Protein AF-A0AAI9TB45-F1 (afdb_monomer)

Foldseek 3Di:
DDDDPPPDPDDPPPPDFAFEEEEQCQLVPVVQVCQLPCVVPTRAAYEYEHQDPVRQVNNVVVLVVCVVVVSGDPCSVVRYYYDHADLLCPDPDPVHHHPVVCLCPVQVLLPLVDDDDPPRDQSHQEYEYAAAQAEPVCLVVVVDDPCCNPPPDPRRHYADDDPDDDPLDDSSCSSLLSSLVVCVSRVHQKYKYKAQDDVRLVSSVVSNVVVCVVPPWDKDKDKPPPDLVNQVVVPHHSHGGIIMIMMGTDD

InterPro domains:
  IPR002052 DNA methylase, N-6 adenine-specific, conserved site [PS00092] (127-133)
  IPR029063 S-adenosyl-L-methionine-dependent methyltransferase superfamily [G3DSA:3.40.50.150] (3-234)
  IPR029063 S-adenosyl-L-methionine-dependent methyltransferase superfamily [SSF53335] (16-157)
  IPR050320 Protein N5-glutamine methyltransferase [PTHR18895] (11-210)

Sequence (251 aa):
MALDRNDKPESPNQMRPLRVIDLCTGTGCIPLLLHALLAPHFQLEITGVDISPTALILAQKNLKHNLELSQLAPTAGTDIHFYRADVLGHGSDDSVPSIESILQTQLPNSAGLGISSPDQESGCDLLISNPPYVSQMEFRNGTTARSVRRFEPKLALVPPHSGFRMEDCMPEDIFYHRILTLAFKLKAKLTVLECGDSHQADRVVALHKRLASAESGQFRAEVWPSQEQDLAENGFHATDGSRSVVIQALR

Secondary structure (DSSP, 8-state):
-------PPPPP-----EEEEEET-TTSHHHHHHHHHHTTTS-EEEEEEES-HHHHHHHHHHHHHHHHTT-S-TTHHHHEEEEE-BSSS--S-TTS-BHHHHHHHH-TT--TTSS--TT---S-SEEEE------HHHHHHT-S-HHHHHHS-HHHHS----S-PPTT--GGGHHHHHHHHHHHHTT-SEEEEEESSHHHHHHHHHHHHHHHTTSSSEEEEEEES-SHHHHHHTT-BTTB--EEEEEEEE-

pLDDT: mean 81.83, std 18.23, range [35.03, 98.69]

Solvent-accessible surface area (backbone atoms only — not comparable to full-atom values): 14424 Å² total; per-residue (Å²): 137,86,80,84,77,82,78,72,77,79,69,77,82,75,77,73,56,51,31,34,39,31,43,51,29,45,56,30,59,65,62,54,50,50,44,50,73,40,53,90,81,41,56,55,37,34,39,34,29,26,70,48,68,68,32,49,55,43,18,54,48,48,52,54,51,34,48,75,69,63,65,35,62,86,58,48,80,78,26,51,45,79,47,72,20,34,77,83,61,72,73,93,48,88,89,52,47,34,40,66,58,50,46,54,71,75,38,64,86,36,54,70,87,58,82,92,60,95,82,69,64,64,49,22,49,33,36,37,32,61,55,29,54,42,39,76,61,42,69,68,76,53,77,48,55,75,63,56,74,73,74,51,61,60,80,64,37,34,48,76,88,60,92,72,76,56,88,98,55,59,72,31,46,51,54,56,58,44,51,53,54,48,36,60,58,34,44,33,39,29,37,41,34,56,27,77,28,64,72,53,30,51,50,51,49,52,50,48,56,59,60,47,71,80,46,98,68,50,73,50,73,45,59,36,74,79,48,58,65,59,27,52,78,71,74,38,54,80,91,57,50,67,26,31,34,43,36,35,55,56,131

Structure (mmCIF, N/CA/C/O backbone):
data_AF-A0AAI9TB45-F1
#
_entry.id   AF-A0AAI9TB45-F1
#
loop_
_atom_site.group_PDB
_atom_site.id
_atom_site.type_symbol
_atom_site.label_atom_id
_atom_site.label_alt_id
_atom_site.label_comp_id
_atom_site.label_asym_id
_atom_site.label_entity_id
_atom_site.label_seq_id
_atom_site.pdbx_PDB_ins_code
_atom_site.Cartn_x
_atom_site.Cartn_y
_atom_site.Cartn_z
_atom_site.occupancy
_atom_site.B_iso_or_equiv
_atom_site.auth_seq_id
_atom_site.auth_comp_id
_atom_site.auth_asym_id
_atom_site.auth_atom_id
_atom_site.pdbx_PDB_model_num
ATOM 1 N N . MET A 1 1 ? -24.698 -35.452 46.864 1.00 39.03 1 MET A N 1
ATOM 2 C CA . MET A 1 1 ? -23.431 -35.086 46.201 1.00 39.03 1 MET A CA 1
ATOM 3 C C . MET A 1 1 ? -23.781 -34.498 44.847 1.00 39.03 1 MET A C 1
ATOM 5 O O . MET A 1 1 ? -24.099 -35.245 43.933 1.00 39.03 1 MET A O 1
ATOM 9 N N . ALA A 1 2 ? -23.850 -33.170 44.778 1.00 35.03 2 ALA A N 1
ATOM 10 C CA . ALA A 1 2 ? -24.000 -32.435 43.530 1.00 35.03 2 ALA A CA 1
ATOM 11 C C . ALA A 1 2 ? -22.617 -32.341 42.874 1.00 35.03 2 ALA A C 1
ATOM 13 O O . ALA A 1 2 ? -21.652 -31.974 43.542 1.00 35.03 2 ALA A O 1
ATOM 14 N N . LEU A 1 3 ? -22.516 -32.735 41.607 1.00 40.94 3 LEU A N 1
ATOM 15 C CA . LEU A 1 3 ? -21.342 -32.486 40.777 1.00 40.94 3 LEU A CA 1
ATOM 16 C C . LEU A 1 3 ? -21.647 -31.228 39.967 1.00 40.94 3 LEU A C 1
ATOM 18 O O . LEU A 1 3 ? -22.378 -31.297 38.980 1.00 40.94 3 LEU A O 1
ATOM 22 N N . ASP A 1 4 ? -21.124 -30.092 40.426 1.00 40.69 4 ASP A N 1
ATOM 23 C CA . ASP A 1 4 ? -21.092 -28.853 39.652 1.00 40.69 4 ASP A CA 1
ATOM 24 C C . ASP A 1 4 ? -20.282 -29.097 38.375 1.00 40.69 4 ASP A C 1
ATOM 26 O O . ASP A 1 4 ? -19.064 -29.300 38.408 1.00 40.69 4 ASP A O 1
ATOM 30 N N . ARG A 1 5 ? -20.972 -29.096 37.232 1.00 43.44 5 ARG A N 1
ATOM 31 C CA . ARG A 1 5 ? -20.335 -28.919 35.930 1.00 43.44 5 ARG A CA 1
ATOM 32 C C . ARG A 1 5 ? -20.022 -27.440 35.799 1.00 43.44 5 ARG A C 1
ATOM 34 O O . ARG A 1 5 ? -20.914 -26.615 35.646 1.00 43.44 5 ARG A O 1
ATOM 41 N N . ASN A 1 6 ? -18.741 -27.124 35.913 1.00 40.81 6 ASN A N 1
ATOM 42 C CA . ASN A 1 6 ? -18.212 -25.790 35.698 1.00 40.81 6 ASN A CA 1
ATOM 43 C C . ASN A 1 6 ? -18.182 -25.507 34.185 1.00 40.81 6 ASN A C 1
ATOM 45 O O . ASN A 1 6 ? -17.120 -25.550 33.564 1.00 40.81 6 ASN A O 1
ATOM 49 N N . ASP A 1 7 ? -19.353 -25.277 33.589 1.00 46.50 7 ASP A N 1
ATOM 50 C CA . ASP A 1 7 ? -19.468 -24.704 32.248 1.00 46.50 7 ASP A CA 1
ATOM 51 C C . ASP A 1 7 ? -19.063 -23.230 32.353 1.00 46.50 7 ASP A C 1
ATOM 53 O O . ASP A 1 7 ? -19.867 -22.346 32.659 1.00 46.50 7 ASP A O 1
ATOM 57 N N . LYS A 1 8 ? -17.767 -22.959 32.159 1.00 43.88 8 LYS A N 1
ATOM 58 C CA . LYS A 1 8 ? -17.304 -21.595 31.900 1.00 43.88 8 LYS A CA 1
ATOM 59 C C . LYS A 1 8 ? -18.028 -21.100 30.643 1.00 43.88 8 LYS A C 1
ATOM 61 O O . LYS A 1 8 ? -17.955 -21.787 29.625 1.00 43.88 8 LYS A O 1
ATOM 66 N N . PRO A 1 9 ? -18.679 -19.927 30.669 1.00 41.84 9 PRO A N 1
ATOM 67 C CA . PRO A 1 9 ? -19.192 -19.332 29.447 1.00 41.84 9 PRO A CA 1
ATOM 68 C C . PRO A 1 9 ? -18.005 -19.074 28.516 1.00 41.84 9 PRO A C 1
ATOM 70 O O . PRO A 1 9 ? -17.041 -18.415 28.916 1.00 41.84 9 PRO A O 1
ATOM 73 N N . GLU A 1 10 ? -18.051 -19.624 27.300 1.00 43.72 10 GLU A N 1
ATOM 74 C CA . GLU A 1 10 ? -17.143 -19.220 26.230 1.00 43.72 10 GLU A CA 1
ATOM 75 C C . GLU A 1 10 ? -17.230 -17.696 26.117 1.00 43.72 10 GLU A C 1
ATOM 77 O O . GLU A 1 10 ? -18.303 -17.126 25.906 1.00 43.72 10 GLU A O 1
ATOM 82 N N . SER A 1 11 ? -16.103 -17.023 26.355 1.00 45.81 11 SER A N 1
ATOM 83 C CA . SER A 1 11 ? -15.987 -15.585 26.149 1.00 45.81 11 SER A CA 1
ATOM 84 C C . SER A 1 11 ? -16.468 -15.259 24.735 1.00 45.81 11 SER A C 1
ATOM 86 O O . SER A 1 11 ? -16.105 -16.005 23.821 1.00 45.81 11 SER A O 1
ATOM 88 N N . PRO A 1 12 ? -17.242 -14.175 24.523 1.00 43.91 12 PRO A N 1
ATOM 89 C CA . PRO A 1 12 ? -17.668 -13.795 23.184 1.00 43.91 12 PRO A CA 1
ATOM 90 C C . PRO A 1 12 ? -16.426 -13.744 22.305 1.00 43.91 12 PRO A C 1
ATOM 92 O O . PRO A 1 12 ? -15.455 -13.085 22.674 1.00 43.91 12 PRO A O 1
ATOM 95 N N . ASN A 1 13 ? -16.446 -14.508 21.211 1.00 45.38 13 ASN A N 1
ATOM 96 C CA . ASN A 1 13 ? -15.385 -14.582 20.218 1.00 45.38 13 ASN A CA 1
ATOM 97 C C . ASN A 1 13 ? -15.059 -13.145 19.784 1.00 45.38 13 ASN A C 1
ATOM 99 O O . ASN A 1 13 ? -15.772 -12.568 18.961 1.00 45.38 13 ASN A O 1
ATOM 103 N N . GLN A 1 14 ? -14.075 -12.512 20.433 1.00 53.97 14 GLN A N 1
ATOM 104 C CA . GLN A 1 14 ? -13.678 -11.142 20.144 1.00 53.9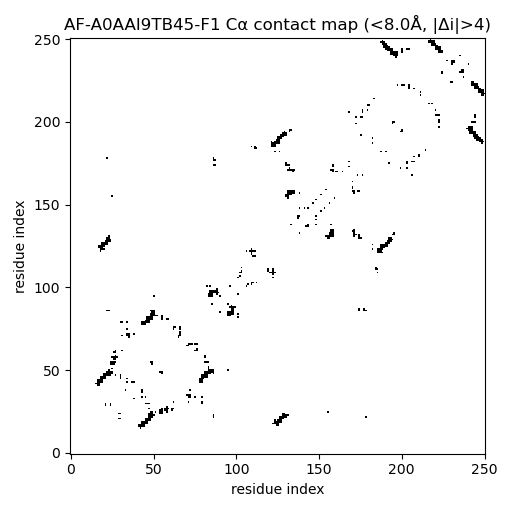7 14 GLN A CA 1
ATOM 105 C C . GLN A 1 14 ? -13.051 -11.199 18.761 1.00 53.97 14 GLN A C 1
ATOM 107 O O . GLN A 1 14 ? -11.898 -11.597 18.614 1.00 53.97 14 GLN A O 1
ATOM 112 N N . MET A 1 15 ? -13.845 -10.888 17.733 1.00 69.38 15 MET A N 1
ATOM 113 C CA . MET A 1 15 ? -13.335 -10.821 16.374 1.00 69.38 15 MET A CA 1
ATOM 114 C C . MET A 1 15 ? -12.181 -9.829 16.364 1.00 69.38 15 MET A C 1
ATOM 116 O O . MET A 1 15 ? -12.374 -8.646 16.643 1.00 69.38 15 MET A O 1
ATOM 120 N N . ARG A 1 16 ? -10.980 -10.340 16.084 1.00 87.50 16 ARG A N 1
ATOM 121 C CA . ARG A 1 16 ? -9.782 -9.516 15.955 1.00 87.50 16 ARG A CA 1
ATOM 122 C C . ARG A 1 16 ? -9.998 -8.438 14.882 1.00 87.50 16 ARG A C 1
ATOM 124 O O . ARG A 1 16 ? -10.720 -8.707 13.915 1.00 87.50 16 ARG A O 1
ATOM 131 N N . PRO A 1 17 ? -9.376 -7.256 15.017 1.00 91.38 17 PRO A N 1
ATOM 132 C CA . PRO A 1 17 ? -9.495 -6.208 14.015 1.00 91.38 17 PRO A CA 1
ATOM 133 C C . PRO A 1 17 ? -9.013 -6.688 12.640 1.00 91.38 17 PRO A C 1
ATOM 135 O O . PRO A 1 17 ? -8.114 -7.533 12.524 1.00 91.38 17 PRO A O 1
ATOM 138 N N . LEU A 1 18 ? -9.636 -6.145 11.595 1.00 94.12 18 LEU A N 1
ATOM 139 C CA . LEU A 1 18 ? -9.206 -6.304 10.214 1.00 94.12 18 LEU A CA 1
ATOM 140 C C . LEU A 1 18 ? -7.929 -5.483 10.015 1.00 94.12 18 LEU A C 1
ATOM 142 O O . LEU A 1 18 ? -7.961 -4.253 10.095 1.00 94.12 18 LEU A O 1
ATOM 146 N N . ARG A 1 19 ? -6.818 -6.174 9.750 1.00 95.19 19 ARG A N 1
ATOM 147 C CA . ARG A 1 19 ? -5.503 -5.543 9.597 1.00 95.19 19 ARG A CA 1
ATOM 148 C C . ARG A 1 19 ? -5.251 -5.148 8.150 1.00 95.19 19 ARG A C 1
ATOM 150 O O . ARG A 1 19 ? -5.143 -6.018 7.280 1.00 95.19 19 ARG A O 1
ATOM 157 N N . VAL A 1 20 ? -5.123 -3.849 7.914 1.00 96.88 20 VAL A N 1
ATOM 158 C CA . VAL A 1 20 ? -4.875 -3.247 6.603 1.00 96.88 20 VAL A CA 1
ATOM 159 C C . VAL A 1 20 ? -3.496 -2.595 6.596 1.00 96.88 20 VAL A C 1
ATOM 161 O O . VAL A 1 20 ? -3.153 -1.853 7.514 1.00 96.88 20 VAL A O 1
ATOM 164 N N . ILE A 1 21 ? -2.708 -2.842 5.553 1.00 97.50 21 ILE A N 1
ATOM 165 C CA . ILE A 1 21 ? -1.421 -2.177 5.331 1.00 97.50 21 ILE A CA 1
ATOM 166 C C . ILE A 1 21 ? -1.475 -1.465 3.985 1.00 97.50 21 ILE A C 1
ATOM 168 O O . ILE A 1 21 ? -1.680 -2.110 2.961 1.00 97.50 21 ILE A O 1
ATOM 172 N N . ASP A 1 22 ? -1.259 -0.154 3.997 1.00 98.38 22 ASP A N 1
ATOM 173 C CA . ASP A 1 22 ? -1.132 0.687 2.812 1.00 98.38 22 ASP A CA 1
ATOM 174 C C . ASP A 1 22 ? 0.326 1.128 2.633 1.00 98.38 22 ASP A C 1
ATOM 176 O O . ASP A 1 22 ? 0.876 1.873 3.453 1.00 98.38 22 ASP A O 1
ATOM 180 N N . LEU A 1 23 ? 0.975 0.634 1.579 1.00 97.62 23 LEU A N 1
ATOM 181 C CA . LEU A 1 23 ? 2.362 0.970 1.256 1.00 97.62 23 LEU A CA 1
ATOM 182 C C . LEU A 1 23 ? 2.403 2.117 0.244 1.00 97.62 23 LEU A C 1
ATOM 184 O O . LEU A 1 23 ? 1.678 2.085 -0.748 1.00 97.62 23 LEU A O 1
ATOM 188 N N . CYS A 1 24 ? 3.308 3.077 0.463 1.00 96.94 24 CYS A N 1
ATOM 189 C CA . CYS A 1 24 ? 3.372 4.339 -0.288 1.00 96.94 24 CYS A CA 1
ATOM 190 C C . CYS A 1 24 ? 2.117 5.204 -0.065 1.00 96.94 24 CYS A C 1
ATOM 192 O O . CYS A 1 24 ? 1.515 5.708 -1.008 1.00 96.94 24 CYS A O 1
ATOM 194 N N . THR A 1 25 ? 1.723 5.371 1.203 1.00 97.81 25 THR A N 1
ATOM 195 C CA . THR A 1 25 ? 0.423 5.949 1.583 1.00 97.81 25 THR A CA 1
ATOM 196 C C . THR A 1 25 ? 0.223 7.408 1.165 1.00 97.81 25 THR A C 1
ATOM 198 O O . THR A 1 25 ? -0.908 7.899 1.089 1.00 97.81 25 THR A O 1
ATOM 201 N N . GLY A 1 26 ? 1.308 8.143 0.903 1.00 97.31 26 GLY A N 1
ATOM 202 C CA . GLY A 1 26 ? 1.244 9.521 0.449 1.00 97.31 26 GLY A CA 1
ATOM 203 C C . GLY A 1 26 ? 0.445 10.402 1.412 1.00 97.31 26 GLY A C 1
ATOM 204 O O . GLY A 1 26 ? 0.814 10.616 2.564 1.00 97.31 26 GLY A O 1
ATOM 205 N N . THR A 1 27 ? -0.678 10.924 0.925 1.00 97.00 27 THR A N 1
ATOM 206 C CA . THR A 1 27 ? -1.577 11.805 1.690 1.00 97.00 27 THR A CA 1
ATOM 207 C C . THR A 1 27 ? -2.499 11.065 2.666 1.00 97.00 27 THR A C 1
ATOM 209 O O . THR A 1 27 ? -3.335 11.705 3.308 1.00 97.00 27 THR A O 1
ATOM 212 N N . GLY A 1 28 ? -2.385 9.737 2.762 1.00 98.19 28 GLY A N 1
ATOM 213 C CA . GLY A 1 28 ? -3.247 8.885 3.578 1.00 98.19 28 GLY A CA 1
ATOM 214 C C . GLY A 1 28 ? -4.636 8.653 2.981 1.00 98.19 28 GLY A C 1
ATOM 215 O O . GLY A 1 28 ? -5.508 8.142 3.675 1.00 98.19 28 GLY A O 1
ATOM 216 N N . CYS A 1 29 ? -4.882 9.030 1.723 1.00 97.88 29 CYS A N 1
ATOM 217 C CA . CYS A 1 29 ? -6.218 8.973 1.126 1.00 97.88 29 CYS A CA 1
ATOM 218 C C . CYS A 1 29 ? -6.833 7.562 1.141 1.00 97.88 29 CYS A C 1
ATOM 220 O O . CYS A 1 29 ? -8.015 7.437 1.453 1.00 97.88 29 CYS A O 1
ATOM 222 N N . ILE A 1 30 ? -6.042 6.513 0.881 1.00 98.25 30 ILE A N 1
ATOM 223 C CA . ILE A 1 30 ? -6.505 5.119 0.908 1.00 98.25 30 ILE A CA 1
ATOM 224 C C . ILE A 1 30 ? -6.900 4.694 2.340 1.00 98.25 30 ILE A C 1
ATOM 226 O O . ILE A 1 30 ? -8.051 4.298 2.523 1.00 98.25 30 ILE A O 1
ATOM 230 N N . PRO A 1 31 ? -6.043 4.829 3.379 1.00 98.44 31 PRO A N 1
ATOM 231 C CA . PRO A 1 31 ? -6.401 4.530 4.764 1.00 98.44 31 PRO A CA 1
ATOM 232 C C . PRO A 1 31 ? -7.659 5.241 5.251 1.00 98.44 31 PRO A C 1
ATOM 234 O O . PRO A 1 31 ? -8.517 4.615 5.871 1.00 98.44 31 PRO A O 1
ATOM 237 N N . LEU A 1 32 ? -7.787 6.537 4.951 1.00 98.62 32 LEU A N 1
ATOM 238 C CA . LEU A 1 32 ? -8.939 7.332 5.375 1.00 98.62 32 LEU A CA 1
ATOM 239 C C . LEU A 1 32 ? -10.220 6.872 4.670 1.00 98.62 32 LEU A C 1
ATOM 241 O O . LEU A 1 32 ? -11.250 6.718 5.324 1.00 98.62 32 LEU A O 1
ATOM 245 N N . LEU A 1 33 ? -10.157 6.597 3.363 1.00 98.31 33 LEU A N 1
ATOM 246 C CA . LEU A 1 33 ? -11.297 6.075 2.609 1.00 98.31 33 LEU A CA 1
ATOM 247 C C . LEU A 1 33 ? -11.726 4.696 3.121 1.00 98.31 33 LEU A C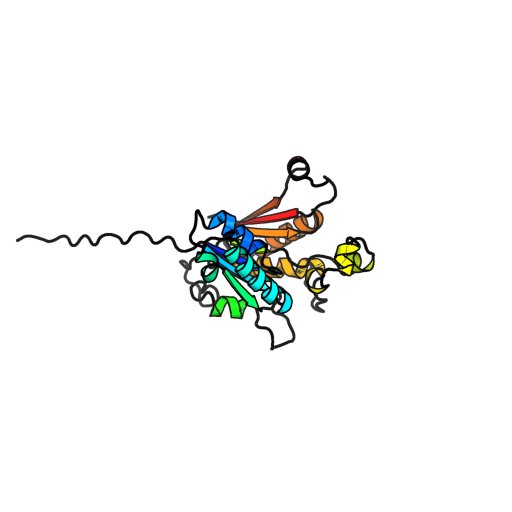 1
ATOM 249 O O . LEU A 1 33 ? -12.912 4.468 3.360 1.00 98.31 33 LEU A O 1
ATOM 253 N N . LEU A 1 34 ? -10.772 3.782 3.316 1.00 98.00 34 LEU A N 1
ATOM 254 C CA . LEU A 1 34 ? -11.060 2.445 3.830 1.00 98.00 34 LEU A CA 1
ATOM 255 C C . LEU A 1 34 ? -11.670 2.508 5.229 1.00 98.00 34 LEU A C 1
ATOM 257 O O . LEU A 1 34 ? -12.630 1.790 5.495 1.00 98.00 34 LEU A O 1
ATOM 261 N N . HIS A 1 35 ? -11.180 3.390 6.102 1.00 98.25 35 HIS A N 1
ATOM 262 C CA . HIS A 1 35 ? -11.792 3.595 7.413 1.00 98.25 35 HIS A CA 1
ATOM 263 C C . HIS A 1 35 ? -13.236 4.084 7.301 1.00 98.25 35 HIS A C 1
ATOM 265 O O . HIS A 1 35 ? -14.129 3.450 7.860 1.0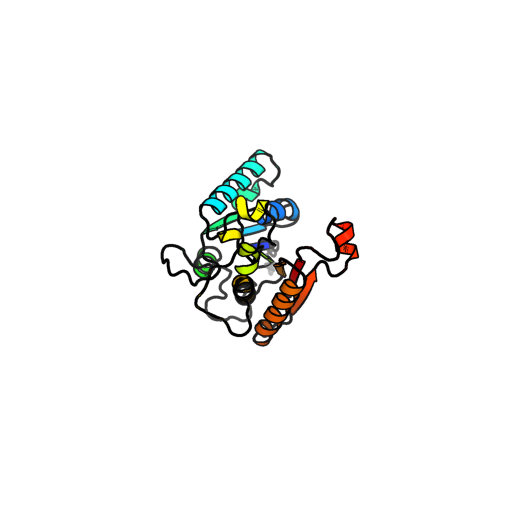0 98.25 35 HIS A O 1
ATOM 271 N N . ALA A 1 36 ? -13.485 5.136 6.515 1.00 97.75 36 ALA A N 1
ATOM 272 C CA . ALA A 1 36 ? -14.825 5.692 6.321 1.00 97.75 36 ALA A CA 1
ATOM 273 C C . ALA A 1 36 ? -15.841 4.640 5.840 1.00 97.75 36 ALA A C 1
ATOM 275 O O . ALA A 1 36 ? -16.984 4.623 6.298 1.00 97.75 36 ALA A O 1
ATOM 276 N N . LEU A 1 37 ? -15.420 3.752 4.933 1.00 97.38 37 LEU A N 1
ATOM 277 C CA . LEU A 1 37 ? -16.283 2.728 4.341 1.00 97.38 37 LEU A CA 1
ATOM 278 C C . LEU A 1 37 ? -16.442 1.479 5.219 1.00 97.38 37 LEU A C 1
ATOM 280 O O . LEU A 1 37 ? -17.509 0.866 5.216 1.00 97.38 37 LEU A O 1
ATOM 284 N N . LEU A 1 38 ? -15.394 1.070 5.939 1.00 96.94 38 LEU A N 1
ATOM 285 C CA . LEU A 1 38 ? -15.349 -0.239 6.602 1.00 96.94 38 LEU A CA 1
ATOM 286 C C . LEU A 1 38 ? -15.570 -0.175 8.116 1.00 96.94 38 LEU A C 1
ATOM 288 O O . LEU A 1 38 ? -16.024 -1.168 8.688 1.00 96.94 38 LEU A O 1
ATOM 292 N N . ALA A 1 39 ? -15.313 0.962 8.771 1.00 96.25 39 ALA A N 1
ATOM 293 C CA . ALA A 1 39 ? -15.480 1.110 10.221 1.00 96.25 39 ALA A CA 1
ATOM 294 C C . ALA A 1 39 ? -16.914 0.831 10.726 1.00 96.25 39 ALA A C 1
ATOM 296 O O . ALA A 1 39 ? -17.054 0.327 11.840 1.00 96.25 39 ALA A O 1
ATOM 297 N N . PRO A 1 40 ? -17.994 1.067 9.945 1.00 95.19 40 PRO A N 1
ATOM 298 C CA . PRO A 1 40 ? -19.341 0.652 10.351 1.00 95.19 40 PRO A CA 1
ATOM 299 C C . PRO A 1 40 ? -19.532 -0.869 10.463 1.00 95.19 40 PRO A C 1
ATOM 301 O O . PRO A 1 40 ? -20.500 -1.322 11.074 1.00 95.19 40 PRO A O 1
ATOM 304 N N . HIS A 1 41 ? -18.646 -1.661 9.854 1.00 94.50 41 HIS A N 1
ATOM 305 C CA . HIS A 1 41 ? -18.799 -3.110 9.704 1.00 94.50 41 HIS A CA 1
ATOM 306 C C . HIS A 1 41 ? -17.705 -3.916 10.410 1.00 94.50 41 HIS A C 1
ATOM 308 O O . HIS A 1 41 ? -17.935 -5.072 10.771 1.00 94.50 41 HIS A O 1
ATOM 314 N N . PHE A 1 42 ? -16.529 -3.326 10.619 1.00 94.44 42 PHE A N 1
ATOM 315 C CA . PHE A 1 42 ? -15.359 -4.006 11.159 1.00 94.44 42 PHE A CA 1
ATOM 316 C C . PHE A 1 42 ? -14.659 -3.142 12.205 1.00 94.44 42 PHE A C 1
ATOM 318 O O . PHE A 1 42 ? -14.591 -1.924 12.077 1.00 94.44 42 PHE A O 1
ATOM 325 N N . GLN A 1 43 ? -14.063 -3.791 13.206 1.00 94.94 43 GLN A N 1
ATOM 326 C CA . GLN A 1 43 ? -12.958 -3.173 13.938 1.00 94.94 43 GLN A CA 1
ATOM 327 C C . GLN A 1 43 ? -11.750 -3.137 13.004 1.00 94.94 43 GLN A C 1
ATOM 329 O O . GLN A 1 43 ? -11.466 -4.142 12.346 1.00 94.94 43 GLN A O 1
ATOM 334 N N . LEU A 1 44 ? -11.066 -2.000 12.922 1.00 95.62 44 LEU A N 1
ATOM 335 C CA . LEU A 1 44 ? -10.001 -1.776 11.951 1.00 95.62 44 LEU A CA 1
ATOM 336 C C . LEU A 1 44 ? -8.675 -1.503 12.647 1.00 95.62 44 LEU A C 1
ATOM 338 O O . LEU A 1 44 ? -8.622 -0.847 13.680 1.00 95.62 44 LEU A O 1
ATOM 342 N N . GLU A 1 45 ? -7.609 -1.974 12.019 1.00 95.69 45 GLU A N 1
ATOM 343 C CA . GLU A 1 45 ? -6.239 -1.585 12.323 1.00 95.69 45 GLU A CA 1
ATOM 344 C C . GLU A 1 45 ? -5.559 -1.300 10.982 1.00 95.69 45 GLU A C 1
ATOM 346 O O . GLU A 1 45 ? -5.258 -2.218 10.217 1.00 95.69 45 GLU A O 1
ATOM 351 N N . ILE A 1 46 ? -5.393 -0.020 10.652 1.00 97.25 46 ILE A N 1
ATOM 352 C CA . ILE A 1 46 ? -4.877 0.445 9.366 1.00 97.25 46 ILE A CA 1
ATOM 353 C C . ILE A 1 46 ? -3.509 1.085 9.569 1.00 97.25 46 ILE A C 1
ATOM 355 O O . ILE A 1 46 ? -3.359 2.086 10.267 1.00 97.25 46 ILE A O 1
ATOM 359 N N . THR A 1 47 ? -2.509 0.535 8.895 1.00 97.19 47 THR A N 1
ATOM 360 C CA . THR A 1 47 ? -1.145 1.054 8.889 1.00 97.19 47 THR A CA 1
ATOM 361 C C . THR A 1 47 ? -0.816 1.647 7.524 1.00 97.19 47 THR A C 1
ATOM 363 O O . THR A 1 47 ? -0.713 0.915 6.544 1.00 97.19 47 THR A O 1
ATOM 366 N N . GLY A 1 48 ? -0.622 2.963 7.457 1.00 97.94 48 GLY A N 1
ATOM 367 C CA . GLY A 1 48 ? -0.092 3.652 6.280 1.00 97.94 48 GLY A CA 1
ATOM 368 C C . GLY A 1 48 ? 1.414 3.876 6.401 1.00 97.94 48 GLY A C 1
ATOM 369 O O . GLY A 1 48 ? 1.897 4.366 7.425 1.00 97.94 48 GLY A O 1
ATOM 370 N N . VAL A 1 49 ? 2.173 3.544 5.359 1.00 97.00 49 VAL A N 1
ATOM 371 C CA . VAL A 1 49 ? 3.633 3.703 5.345 1.00 97.00 49 VAL A CA 1
ATOM 372 C C . VAL A 1 49 ? 4.078 4.548 4.167 1.00 97.00 49 VAL A C 1
ATOM 374 O O . VAL A 1 49 ? 3.689 4.295 3.030 1.00 97.00 49 VAL A O 1
ATOM 377 N N . ASP A 1 50 ? 4.945 5.522 4.427 1.00 97.19 50 ASP A N 1
ATOM 378 C CA . ASP A 1 50 ? 5.601 6.308 3.383 1.00 97.19 50 ASP A CA 1
ATOM 379 C C . ASP A 1 50 ? 7.054 6.614 3.756 1.00 97.19 50 ASP A C 1
ATOM 381 O O . ASP A 1 50 ? 7.411 6.710 4.931 1.00 97.19 50 ASP A O 1
ATOM 385 N N . ILE A 1 51 ? 7.906 6.817 2.757 1.00 94.75 51 ILE A N 1
ATOM 386 C CA . ILE A 1 51 ? 9.292 7.239 2.977 1.00 94.75 51 ILE A CA 1
ATOM 387 C C . ILE A 1 51 ? 9.385 8.751 3.261 1.00 94.75 51 ILE A C 1
ATOM 389 O O . ILE A 1 51 ? 10.302 9.210 3.956 1.00 94.75 51 ILE A O 1
ATOM 393 N N . SER A 1 52 ? 8.432 9.531 2.737 1.00 94.94 52 SER A N 1
ATOM 394 C CA . SER A 1 52 ? 8.408 10.992 2.756 1.00 94.94 52 SER A CA 1
ATOM 395 C C . SER A 1 52 ? 7.827 11.540 4.066 1.00 94.94 52 SER A C 1
ATOM 397 O O . SER A 1 52 ? 6.624 11.419 4.311 1.00 94.94 52 SER A O 1
ATOM 399 N N . PRO A 1 53 ? 8.624 12.253 4.889 1.00 95.31 53 PRO A N 1
ATOM 400 C CA . PRO A 1 53 ? 8.104 12.925 6.081 1.00 95.31 53 PRO A CA 1
ATOM 401 C C . PRO A 1 53 ? 6.999 13.932 5.748 1.00 95.31 53 PRO A C 1
ATOM 403 O O . PRO A 1 53 ? 6.032 14.074 6.491 1.00 95.31 53 PRO A O 1
ATOM 406 N N . THR A 1 54 ? 7.122 14.627 4.614 1.00 96.06 54 THR A N 1
ATOM 407 C CA . THR A 1 54 ? 6.132 15.612 4.163 1.00 96.06 54 THR A CA 1
ATOM 408 C C . THR A 1 54 ? 4.786 14.961 3.857 1.00 96.06 54 THR A C 1
ATOM 410 O O . THR A 1 54 ? 3.754 15.524 4.221 1.00 96.06 54 THR A O 1
ATOM 413 N N . ALA A 1 55 ? 4.796 13.779 3.234 1.00 96.50 55 ALA A N 1
ATOM 414 C CA . ALA A 1 55 ? 3.584 13.022 2.944 1.00 96.50 55 ALA A CA 1
ATOM 415 C C . ALA A 1 55 ? 2.882 12.596 4.242 1.00 96.50 55 ALA A C 1
ATOM 417 O O . ALA A 1 55 ? 1.711 12.905 4.434 1.00 96.50 55 ALA A O 1
ATOM 418 N N . LEU A 1 56 ? 3.630 12.037 5.199 1.00 97.94 56 LEU A N 1
ATOM 419 C CA . LEU A 1 56 ? 3.087 11.597 6.490 1.00 97.94 56 LEU A CA 1
ATOM 420 C C . LEU A 1 56 ? 2.530 12.751 7.334 1.00 97.94 56 LEU A C 1
ATOM 422 O O . LEU A 1 56 ? 1.478 12.607 7.955 1.00 97.94 56 LEU A O 1
ATOM 426 N N . ILE A 1 57 ? 3.186 13.917 7.330 1.00 98.38 57 ILE A N 1
ATOM 427 C CA . ILE A 1 57 ? 2.651 15.123 7.985 1.00 98.38 57 ILE A CA 1
ATOM 428 C C . ILE A 1 57 ? 1.304 15.509 7.364 1.00 98.38 57 ILE A C 1
ATOM 430 O O . ILE A 1 57 ? 0.378 15.893 8.081 1.00 98.38 57 ILE A O 1
ATOM 434 N N . LEU A 1 58 ? 1.181 15.429 6.037 1.00 98.31 58 LEU A N 1
ATOM 435 C CA . LEU A 1 58 ? -0.077 15.707 5.352 1.00 98.31 58 LEU A CA 1
ATOM 436 C C . LEU A 1 58 ? -1.133 14.632 5.646 1.00 98.31 58 LEU A C 1
ATOM 438 O O . LEU A 1 58 ? -2.273 14.990 5.921 1.00 98.31 58 LEU A O 1
ATOM 442 N N . ALA A 1 59 ? -0.760 13.353 5.691 1.00 98.56 59 ALA A N 1
ATOM 443 C CA . ALA A 1 59 ? -1.656 12.259 6.061 1.00 98.56 59 ALA A CA 1
ATOM 444 C C . ALA A 1 59 ? -2.243 12.433 7.469 1.00 98.56 59 ALA A C 1
ATOM 446 O O . ALA A 1 59 ? -3.456 12.344 7.659 1.00 98.56 59 ALA A O 1
ATOM 447 N N . GLN A 1 60 ? -1.411 12.808 8.444 1.00 98.62 60 GLN A N 1
ATOM 448 C CA . GLN A 1 60 ? -1.860 13.126 9.803 1.00 98.62 60 GLN A CA 1
ATOM 449 C C . GLN A 1 60 ? -2.784 14.353 9.843 1.00 98.62 60 GLN A C 1
ATOM 451 O O . GLN A 1 60 ? -3.779 14.360 10.571 1.00 98.62 60 GLN A O 1
ATOM 456 N N . LYS A 1 61 ? -2.492 15.391 9.046 1.00 98.62 61 LYS A N 1
ATOM 457 C CA . LYS A 1 61 ? -3.381 16.557 8.912 1.00 98.62 61 LYS A CA 1
ATOM 458 C C . LYS A 1 61 ? -4.725 16.172 8.302 1.00 98.62 61 LYS A C 1
ATOM 460 O O . LYS A 1 61 ? -5.748 16.618 8.811 1.00 98.62 61 LYS A O 1
ATOM 465 N N . ASN A 1 62 ? -4.729 15.336 7.267 1.00 98.69 62 ASN A N 1
ATOM 466 C CA . ASN A 1 62 ? -5.948 14.851 6.628 1.00 98.69 62 ASN A CA 1
ATOM 467 C C . ASN A 1 62 ? -6.784 14.001 7.590 1.00 98.69 62 ASN A C 1
ATOM 469 O O . ASN A 1 62 ? -7.996 14.196 7.655 1.00 98.69 62 ASN A O 1
ATOM 473 N N . LEU A 1 63 ? -6.157 13.128 8.385 1.00 98.62 63 LEU A N 1
ATOM 474 C CA . LEU A 1 63 ? -6.837 12.372 9.442 1.00 98.62 63 LEU A CA 1
ATOM 475 C C . LEU A 1 63 ? -7.523 13.308 10.440 1.00 98.62 63 LEU A C 1
ATOM 477 O O . LEU A 1 63 ? -8.730 13.214 10.657 1.00 98.62 63 LEU A O 1
ATOM 481 N N . LYS A 1 64 ? -6.763 14.254 11.002 1.00 98.44 64 LYS A N 1
ATOM 482 C CA . LYS A 1 64 ? -7.291 15.224 11.966 1.00 98.44 64 LYS A CA 1
ATOM 483 C C . LYS A 1 64 ? -8.439 16.042 11.371 1.00 98.44 64 LYS A C 1
ATOM 485 O O . LYS A 1 64 ? -9.473 16.196 12.010 1.00 98.44 64 LYS A O 1
ATOM 490 N N . HIS A 1 65 ? -8.271 16.528 10.147 1.00 98.31 65 HIS A N 1
ATOM 491 C CA . HIS A 1 65 ? -9.277 17.337 9.473 1.00 98.31 65 HIS A CA 1
ATOM 492 C C . HIS A 1 65 ? -10.579 16.561 9.231 1.00 98.31 65 HIS A C 1
ATOM 494 O O . HIS A 1 65 ? -11.663 17.076 9.491 1.00 98.31 65 HIS A O 1
ATOM 500 N N . ASN A 1 66 ? -10.494 15.305 8.787 1.00 98.19 66 ASN A N 1
ATOM 501 C CA . ASN A 1 66 ? -11.684 14.484 8.559 1.00 98.19 66 ASN A CA 1
ATOM 502 C C . ASN A 1 66 ? -12.381 14.067 9.866 1.00 98.19 66 ASN A C 1
ATOM 504 O O . ASN A 1 66 ? -13.606 13.952 9.880 1.00 98.19 66 ASN A O 1
ATOM 508 N N . LEU A 1 67 ? -11.637 13.910 10.96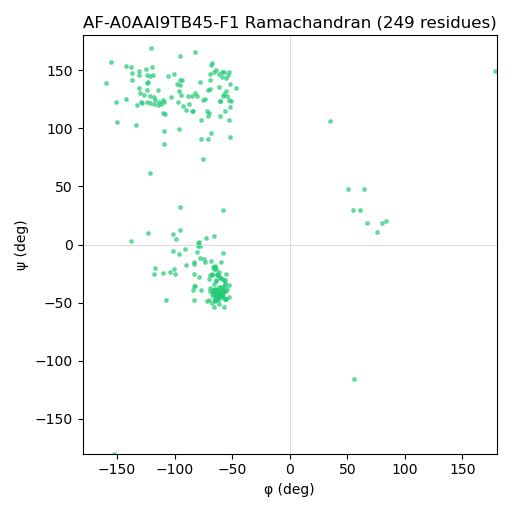8 1.00 97.94 67 LEU A N 1
ATOM 509 C CA . LEU A 1 67 ? -12.212 13.759 12.310 1.00 97.94 67 LEU A CA 1
ATOM 510 C C . LEU A 1 67 ? -12.970 15.023 12.747 1.00 97.94 67 LEU A C 1
ATOM 512 O O . LEU A 1 67 ? -14.098 14.924 13.223 1.00 97.94 67 LEU A O 1
ATOM 516 N N . GLU A 1 68 ? -12.396 16.212 12.541 1.00 97.88 68 GLU A N 1
ATOM 517 C CA . GLU A 1 68 ? -13.055 17.495 12.845 1.00 97.88 68 GLU A CA 1
ATOM 518 C C . GLU A 1 68 ? -14.338 17.696 12.024 1.00 97.88 68 GLU A C 1
ATOM 520 O O . GLU A 1 68 ? -15.334 18.202 12.539 1.00 97.88 68 GLU A O 1
ATOM 525 N N . LEU A 1 69 ? -14.338 17.251 10.764 1.00 97.50 69 LEU A N 1
ATOM 526 C CA . LEU A 1 69 ? -15.510 17.280 9.887 1.00 97.50 69 LEU A CA 1
ATOM 527 C C . LEU A 1 69 ? -16.508 16.139 10.140 1.00 97.50 69 LEU A C 1
ATOM 529 O O . LEU A 1 69 ? -17.533 16.087 9.465 1.00 97.50 69 LEU A O 1
ATOM 533 N N . SER A 1 70 ? -16.233 15.230 11.084 1.00 96.56 70 SER A N 1
ATOM 534 C CA . SER A 1 70 ? -17.057 14.036 11.342 1.00 96.56 70 SER A CA 1
ATOM 535 C C . SER A 1 70 ? -17.273 13.150 10.101 1.00 96.56 70 SER A C 1
ATOM 537 O O . SER A 1 70 ? -18.299 12.485 9.980 1.00 96.56 70 SER A O 1
ATOM 539 N N . GLN A 1 71 ? -16.308 13.135 9.172 1.00 96.12 71 GLN A N 1
ATOM 540 C CA . GLN A 1 71 ? -16.309 12.241 8.003 1.00 96.12 71 GLN A CA 1
ATOM 541 C C . GLN A 1 71 ? -15.750 10.848 8.325 1.00 96.12 71 GLN A C 1
ATOM 543 O O . GLN A 1 71 ? -15.933 9.913 7.551 1.00 96.12 71 GLN A O 1
ATOM 548 N N . LEU A 1 72 ? -15.074 10.707 9.466 1.00 97.50 72 LEU A N 1
ATOM 549 C CA . LEU A 1 72 ? -14.544 9.446 9.979 1.00 97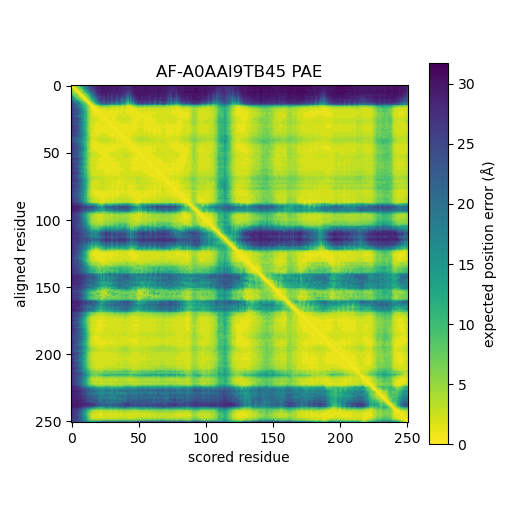.50 72 LEU A CA 1
ATOM 550 C C . LEU A 1 72 ? -15.173 9.130 11.331 1.00 97.50 72 LEU A C 1
ATOM 552 O O . LEU A 1 72 ? -15.535 10.040 12.083 1.00 97.50 72 LEU A O 1
ATOM 556 N N . ALA A 1 73 ? -15.261 7.842 11.669 1.00 96.81 73 ALA A N 1
ATOM 557 C CA . ALA A 1 73 ? -15.687 7.459 13.009 1.00 96.81 73 ALA A CA 1
ATOM 558 C C . ALA A 1 73 ? -14.662 7.954 14.052 1.00 96.81 73 ALA A C 1
ATOM 560 O O . ALA A 1 73 ? -13.466 8.007 13.752 1.00 96.81 73 ALA A O 1
ATOM 561 N N . PRO A 1 74 ? -15.079 8.269 15.295 1.00 96.50 74 PRO A N 1
ATOM 562 C CA . PRO A 1 74 ? -14.164 8.751 16.335 1.00 96.50 74 PRO A CA 1
ATOM 563 C C . PRO A 1 74 ? -12.977 7.818 16.614 1.00 96.50 74 PRO A C 1
ATOM 565 O O . PRO A 1 74 ? -11.921 8.279 17.042 1.00 96.50 74 PRO A O 1
ATOM 568 N N . THR A 1 75 ? -13.131 6.518 16.341 1.00 96.94 75 THR A N 1
ATOM 569 C CA . THR A 1 75 ? -12.072 5.512 16.486 1.00 96.94 75 THR A 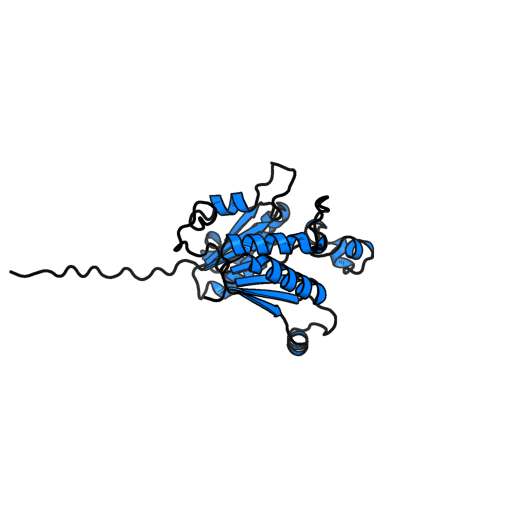CA 1
ATOM 570 C C . THR A 1 75 ? -10.942 5.675 15.469 1.00 96.94 75 THR A C 1
ATOM 572 O O . THR A 1 75 ? -9.863 5.150 15.698 1.00 96.94 75 THR A O 1
ATOM 575 N N . ALA A 1 76 ? -11.091 6.469 14.399 1.00 97.19 76 ALA A N 1
ATOM 576 C CA . ALA A 1 76 ? -10.032 6.649 13.397 1.00 97.19 76 ALA A CA 1
ATOM 577 C C . ALA A 1 76 ? -8.704 7.145 13.993 1.00 97.19 76 ALA A C 1
ATOM 579 O O . ALA A 1 76 ? -7.639 6.811 13.485 1.00 97.19 76 ALA A O 1
ATOM 580 N N . GLY A 1 77 ? -8.758 7.920 15.085 1.00 95.69 77 GLY A N 1
ATOM 581 C CA . GLY A 1 77 ? -7.560 8.390 15.790 1.00 95.69 77 GLY A CA 1
ATOM 582 C C . GLY A 1 77 ? -6.757 7.278 16.477 1.00 95.69 77 GLY A C 1
ATOM 583 O O . GLY A 1 77 ? -5.585 7.487 16.784 1.00 95.69 77 GLY A O 1
ATOM 584 N N . THR A 1 78 ? -7.373 6.119 16.716 1.00 95.94 78 THR A N 1
ATOM 585 C CA . THR A 1 78 ? -6.733 4.913 17.260 1.00 95.94 78 THR A CA 1
ATOM 586 C C . THR A 1 78 ? -6.611 3.792 16.239 1.00 95.94 78 THR A C 1
ATOM 588 O O . THR A 1 78 ? -5.743 2.951 16.399 1.00 95.94 78 THR A O 1
ATOM 591 N N . ASP A 1 79 ? -7.458 3.769 15.211 1.00 96.94 79 ASP A N 1
ATOM 592 C CA . ASP A 1 79 ? -7.473 2.702 14.209 1.00 96.94 79 ASP A CA 1
ATOM 593 C C . ASP A 1 79 ? -6.426 2.936 13.112 1.00 96.94 79 ASP A C 1
ATOM 595 O O . ASP A 1 79 ? -6.010 1.984 12.458 1.00 96.94 79 ASP A O 1
ATOM 599 N N . ILE A 1 80 ? -6.029 4.193 12.863 1.00 98.19 80 ILE A N 1
ATOM 600 C CA . ILE A 1 80 ? -5.144 4.566 11.753 1.00 98.19 80 ILE A CA 1
ATOM 601 C C . ILE A 1 80 ? -3.800 5.065 12.279 1.00 98.19 80 ILE A C 1
ATOM 603 O O . ILE A 1 80 ? -3.716 6.072 12.989 1.00 98.19 80 ILE A O 1
ATOM 607 N N . HIS A 1 81 ? -2.729 4.410 11.842 1.00 97.31 81 HIS A N 1
ATOM 608 C CA . HIS A 1 81 ? -1.359 4.762 12.191 1.00 97.31 81 HIS A CA 1
ATOM 609 C C . HIS A 1 81 ? -0.512 4.999 10.944 1.00 97.31 81 HIS A C 1
ATOM 611 O O . HIS A 1 81 ? -0.592 4.262 9.964 1.00 97.31 81 HIS A O 1
ATOM 617 N N . PHE A 1 82 ? 0.327 6.034 10.997 1.00 97.88 82 PHE A N 1
ATOM 618 C CA . PHE A 1 82 ? 1.217 6.415 9.906 1.00 97.88 82 PHE A CA 1
ATOM 619 C C . PHE A 1 82 ? 2.676 6.297 10.340 1.00 97.88 82 PHE A C 1
ATOM 621 O O . PHE A 1 82 ? 3.080 6.945 11.310 1.00 97.88 82 PHE A O 1
ATOM 628 N N . TYR A 1 83 ? 3.473 5.525 9.600 1.00 96.31 83 TYR A N 1
ATOM 629 C CA . TYR A 1 83 ? 4.885 5.294 9.907 1.00 96.31 83 TYR A CA 1
ATOM 630 C C . TYR A 1 83 ? 5.799 5.666 8.747 1.00 96.31 83 TYR A C 1
ATOM 632 O O . TYR A 1 83 ? 5.472 5.487 7.573 1.00 96.31 83 TYR A O 1
ATOM 640 N N . ARG A 1 84 ? 6.990 6.159 9.097 1.00 95.50 84 ARG A N 1
ATOM 641 C CA . ARG A 1 84 ? 8.054 6.416 8.132 1.00 95.50 84 ARG A CA 1
ATOM 642 C C . ARG A 1 84 ? 8.891 5.165 7.936 1.00 95.50 84 ARG A C 1
ATOM 644 O O . ARG A 1 84 ? 9.489 4.708 8.905 1.00 95.50 84 ARG A O 1
ATOM 651 N N . ALA A 1 85 ? 8.974 4.662 6.708 1.00 93.56 85 ALA A N 1
ATOM 652 C CA . ALA A 1 85 ? 9.861 3.552 6.368 1.00 93.56 85 ALA A CA 1
ATOM 653 C C . ALA A 1 85 ? 10.249 3.549 4.886 1.00 93.56 85 ALA A C 1
ATOM 655 O O . ALA A 1 85 ? 9.514 4.061 4.040 1.00 93.56 85 ALA A O 1
ATOM 656 N N . ASP A 1 86 ? 11.376 2.914 4.572 1.00 92.69 86 ASP A N 1
ATOM 657 C CA . ASP A 1 86 ? 11.714 2.538 3.201 1.00 92.69 86 ASP A CA 1
ATOM 658 C C . ASP A 1 86 ? 11.068 1.187 2.852 1.00 92.69 86 ASP A C 1
ATOM 660 O O . ASP A 1 86 ? 11.411 0.142 3.416 1.00 92.69 86 ASP A O 1
ATOM 664 N N . VAL A 1 87 ? 10.132 1.211 1.899 1.00 92.56 87 VAL A N 1
ATOM 665 C CA . VAL A 1 87 ? 9.464 0.007 1.382 1.00 92.56 87 VAL A CA 1
ATOM 666 C C . VAL A 1 87 ? 10.454 -0.892 0.642 1.00 92.56 87 VAL A C 1
ATOM 668 O O . VAL A 1 87 ? 10.404 -2.114 0.808 1.00 92.56 87 VAL A O 1
ATOM 671 N N . LEU A 1 88 ? 11.376 -0.314 -0.138 1.00 90.25 88 LEU A N 1
ATOM 672 C CA . LEU A 1 88 ? 12.366 -1.070 -0.909 1.00 90.25 88 LEU A CA 1
ATOM 673 C C . LEU A 1 88 ? 13.406 -1.738 -0.005 1.00 90.25 88 LEU A C 1
ATOM 675 O O . LEU A 1 88 ? 13.921 -2.792 -0.367 1.00 90.25 88 LEU A O 1
ATOM 679 N N . GLY A 1 89 ? 13.660 -1.185 1.184 1.00 78.56 89 GLY A N 1
ATOM 680 C CA . GLY A 1 89 ? 14.553 -1.765 2.192 1.00 78.56 89 GLY A CA 1
ATOM 681 C C . GLY A 1 89 ? 16.027 -1.791 1.775 1.00 78.56 89 GLY A C 1
ATOM 682 O O . GLY A 1 89 ? 16.809 -2.559 2.332 1.00 78.56 89 GLY A O 1
ATOM 683 N N . HIS A 1 90 ? 16.397 -0.987 0.777 1.00 68.81 90 HIS A N 1
ATOM 684 C CA . HIS A 1 90 ? 17.743 -0.933 0.198 1.00 68.81 90 HIS A CA 1
ATOM 685 C C . HIS A 1 90 ? 18.353 0.473 0.261 1.00 68.81 90 HIS A C 1
ATOM 687 O O . HIS A 1 90 ? 19.391 0.717 -0.360 1.00 68.81 90 HIS A O 1
ATOM 693 N N . GLY A 1 91 ? 17.723 1.407 0.979 1.00 60.25 91 GLY A N 1
ATOM 694 C CA . GLY A 1 91 ? 18.288 2.723 1.228 1.00 60.25 91 GLY A CA 1
ATOM 695 C C . GLY A 1 91 ? 19.681 2.626 1.851 1.00 60.25 91 GLY A C 1
ATOM 696 O O . GLY A 1 91 ? 19.879 1.971 2.866 1.00 60.25 91 GLY A O 1
ATOM 697 N N . SER A 1 92 ? 20.647 3.322 1.254 1.00 53.50 92 SER A N 1
ATOM 698 C CA . SER A 1 92 ? 21.991 3.538 1.809 1.00 53.50 92 SER A CA 1
ATOM 699 C C . SER A 1 92 ? 22.006 4.522 2.988 1.00 53.50 92 SER A C 1
ATOM 701 O O . SER A 1 92 ? 23.071 4.961 3.411 1.00 53.50 92 SER A O 1
ATOM 703 N N . ASP A 1 93 ? 20.829 4.956 3.437 1.00 62.97 93 ASP A N 1
ATOM 704 C CA . ASP A 1 93 ? 20.634 5.948 4.481 1.00 62.97 93 ASP A CA 1
ATOM 705 C C . ASP A 1 93 ? 20.081 5.247 5.724 1.00 62.97 93 ASP A C 1
ATOM 707 O O . ASP A 1 93 ? 18.876 5.019 5.837 1.00 62.97 93 ASP A O 1
ATOM 711 N N . ASP A 1 94 ? 20.975 4.931 6.664 1.00 66.12 94 ASP A N 1
ATOM 712 C CA . ASP A 1 94 ? 20.647 4.314 7.958 1.00 66.12 94 ASP A CA 1
ATOM 713 C C . ASP A 1 94 ? 19.660 5.157 8.798 1.00 66.12 94 ASP A C 1
ATOM 715 O O . ASP A 1 94 ? 19.183 4.706 9.841 1.00 66.12 94 ASP A O 1
ATOM 719 N N . SER A 1 95 ? 19.329 6.387 8.376 1.00 79.75 95 SER A N 1
ATOM 720 C CA . SER A 1 95 ? 18.364 7.249 9.067 1.00 79.75 95 SER A CA 1
ATOM 721 C C . SER A 1 95 ? 16.894 6.891 8.814 1.00 79.75 95 SER A C 1
ATOM 723 O O . SER A 1 95 ? 16.013 7.419 9.507 1.00 79.75 95 SER A O 1
ATOM 725 N N . VAL A 1 96 ? 16.599 6.024 7.837 1.00 85.25 96 VAL A N 1
ATOM 726 C CA . VAL A 1 96 ? 15.231 5.573 7.545 1.00 85.25 96 VAL A CA 1
ATOM 727 C C . VAL A 1 96 ? 15.108 4.083 7.845 1.00 85.25 96 VAL A C 1
ATOM 729 O O . VAL A 1 96 ? 15.809 3.284 7.228 1.00 85.25 96 VAL A O 1
ATOM 732 N N . PRO A 1 97 ? 14.212 3.671 8.761 1.00 89.62 97 PRO A N 1
ATOM 733 C CA . PRO A 1 97 ? 14.035 2.258 9.048 1.00 89.62 97 PRO A CA 1
ATOM 734 C C . PRO A 1 97 ? 13.459 1.534 7.828 1.00 89.62 97 PRO A C 1
ATOM 736 O O . PRO A 1 97 ? 12.670 2.093 7.060 1.00 89.62 97 PRO A O 1
ATOM 739 N N . SER A 1 98 ? 13.818 0.263 7.669 1.00 89.75 98 SER A N 1
ATOM 740 C CA . SER A 1 98 ? 13.152 -0.602 6.701 1.00 89.75 98 SER A CA 1
ATOM 741 C C . SER A 1 98 ? 11.709 -0.872 7.123 1.00 89.75 98 SER A C 1
ATOM 743 O O . SER A 1 98 ? 11.363 -0.841 8.311 1.00 89.75 98 SER A O 1
ATOM 745 N N . ILE A 1 99 ? 10.866 -1.201 6.147 1.00 89.31 99 ILE A N 1
ATOM 746 C CA . ILE A 1 99 ? 9.502 -1.660 6.416 1.00 89.31 99 ILE A CA 1
ATOM 747 C C . ILE A 1 99 ? 9.473 -2.860 7.376 1.00 89.31 99 ILE A C 1
ATOM 749 O O . ILE A 1 99 ? 8.639 -2.885 8.275 1.00 89.31 99 ILE A O 1
ATOM 753 N N . GLU A 1 100 ? 10.408 -3.812 7.280 1.00 88.00 100 GLU A N 1
ATOM 754 C CA . GLU A 1 100 ? 10.470 -4.944 8.214 1.00 88.00 100 GLU A CA 1
ATOM 755 C C . GLU A 1 100 ? 10.643 -4.510 9.671 1.00 88.00 100 GLU A C 1
ATOM 757 O O . GLU A 1 100 ? 10.023 -5.098 10.555 1.00 88.00 100 GLU A O 1
ATOM 762 N N . SER A 1 101 ? 11.441 -3.469 9.929 1.00 86.25 101 SER A N 1
ATOM 763 C CA . SER A 1 101 ? 11.632 -2.946 11.285 1.00 86.25 101 SER A CA 1
ATOM 764 C C . SER A 1 101 ? 10.336 -2.355 11.849 1.00 86.25 101 SER A C 1
ATOM 766 O O . SER A 1 101 ? 9.985 -2.605 13.006 1.00 86.25 101 SER A O 1
ATOM 768 N N . ILE A 1 102 ? 9.578 -1.627 11.023 1.00 87.75 102 ILE A N 1
ATOM 769 C CA . ILE A 1 102 ? 8.266 -1.101 11.418 1.00 87.75 102 ILE A CA 1
ATOM 770 C C . ILE A 1 102 ? 7.279 -2.241 11.668 1.00 87.75 102 ILE A C 1
ATOM 772 O O . ILE A 1 102 ? 6.652 -2.276 12.723 1.00 87.75 102 ILE A O 1
ATOM 776 N N . LEU A 1 103 ? 7.187 -3.211 10.757 1.00 83.00 103 LEU A N 1
ATOM 777 C CA . LEU A 1 103 ? 6.274 -4.346 10.908 1.00 83.00 103 LEU A CA 1
ATOM 778 C C . LEU A 1 103 ? 6.605 -5.172 12.164 1.00 83.00 103 LEU A C 1
ATOM 780 O O . LEU A 1 103 ? 5.705 -5.552 12.904 1.00 83.00 103 LEU A O 1
ATOM 784 N N . GLN A 1 104 ? 7.886 -5.385 12.474 1.00 79.50 104 GLN A N 1
ATOM 785 C CA . GLN A 1 104 ? 8.291 -6.133 13.666 1.00 79.50 104 GLN A CA 1
ATOM 786 C C . GLN A 1 104 ? 8.003 -5.386 14.977 1.00 79.50 104 GLN A C 1
ATOM 788 O O . GLN A 1 104 ? 7.642 -6.014 15.973 1.00 79.50 104 GLN A O 1
ATOM 793 N N . THR A 1 105 ? 8.181 -4.062 15.000 1.00 76.94 105 THR A N 1
ATOM 794 C CA . THR A 1 105 ? 8.008 -3.257 16.222 1.00 76.94 105 THR A CA 1
ATOM 795 C C . THR A 1 105 ? 6.556 -2.887 16.495 1.00 76.94 105 THR A C 1
ATOM 797 O O . THR A 1 105 ? 6.159 -2.834 17.656 1.00 76.94 105 THR A O 1
ATOM 800 N N . GLN A 1 106 ? 5.772 -2.631 15.445 1.00 72.50 106 GLN A N 1
ATOM 801 C CA . GLN A 1 106 ? 4.408 -2.109 15.559 1.00 72.50 106 GLN A CA 1
ATOM 802 C C . GLN A 1 106 ? 3.339 -3.197 15.401 1.00 72.50 106 GLN A C 1
ATOM 804 O O . GLN A 1 106 ? 2.237 -3.030 15.908 1.00 72.50 106 GLN A O 1
ATOM 809 N N . LEU A 1 107 ? 3.663 -4.339 14.779 1.00 67.19 107 LEU A N 1
ATOM 810 C CA . LEU A 1 107 ? 2.763 -5.491 14.638 1.00 67.19 107 LEU A CA 1
ATOM 811 C C . LEU A 1 107 ? 3.377 -6.755 15.280 1.00 67.19 107 LEU A C 1
ATOM 813 O O . LEU A 1 107 ? 3.597 -7.754 14.594 1.00 67.19 107 LEU A O 1
ATOM 817 N N . PRO A 1 108 ? 3.650 -6.791 16.598 1.00 53.44 108 PRO A N 1
ATOM 818 C CA . PRO A 1 108 ? 4.363 -7.909 17.232 1.00 53.44 108 PRO A CA 1
ATOM 819 C C . PRO A 1 108 ? 3.628 -9.261 17.131 1.00 53.44 108 PRO A C 1
ATOM 821 O O . PRO A 1 108 ? 4.269 -10.309 17.080 1.00 53.44 108 PRO A O 1
ATOM 824 N N . ASN A 1 109 ? 2.294 -9.258 17.007 1.00 50.91 109 ASN A N 1
ATOM 825 C CA . ASN A 1 109 ? 1.491 -10.472 16.782 1.00 50.91 109 ASN A CA 1
ATOM 826 C C . ASN A 1 109 ? 1.498 -10.957 15.317 1.00 50.91 109 ASN A C 1
ATOM 828 O O . ASN A 1 109 ? 0.842 -11.943 14.993 1.00 50.91 109 ASN A O 1
ATOM 832 N N . SER A 1 110 ? 2.218 -10.282 14.416 1.00 49.44 110 SER A N 1
ATOM 833 C CA . SER A 1 110 ? 2.429 -10.695 13.020 1.00 49.44 110 SER A CA 1
ATOM 834 C C . SER A 1 110 ? 3.742 -11.466 12.835 1.00 49.44 110 SER A C 1
ATOM 836 O O . SER A 1 110 ? 4.366 -11.370 11.787 1.00 49.44 110 SER A O 1
ATOM 838 N N . ALA A 1 111 ? 4.161 -12.227 13.856 1.00 44.56 111 ALA A N 1
ATOM 839 C CA . ALA A 1 111 ? 5.477 -12.850 14.047 1.00 44.56 111 ALA A CA 1
ATOM 840 C C . ALA A 1 111 ? 5.992 -13.829 12.952 1.00 44.56 111 ALA A C 1
ATOM 842 O O . ALA A 1 111 ? 6.804 -14.697 13.249 1.00 44.56 111 ALA A O 1
ATOM 843 N N . GLY A 1 112 ? 5.632 -13.687 11.678 1.00 46.06 112 GLY A N 1
ATOM 844 C CA . GLY A 1 112 ? 6.221 -14.400 10.539 1.00 46.06 112 GLY A CA 1
ATOM 845 C C . GLY A 1 112 ? 7.692 -14.067 10.246 1.00 46.06 112 GLY A C 1
ATOM 846 O O . GLY A 1 112 ? 8.222 -14.524 9.239 1.00 46.06 112 GLY A O 1
ATOM 847 N N . LEU A 1 113 ? 8.374 -13.290 11.095 1.00 52.34 113 LEU A N 1
ATOM 848 C CA . LEU A 1 113 ? 9.807 -12.996 10.957 1.00 52.34 113 LEU A CA 1
ATOM 849 C C . LEU A 1 113 ? 10.708 -13.913 11.811 1.00 52.34 113 LEU A C 1
ATOM 851 O O . LEU A 1 113 ? 11.925 -13.874 11.645 1.00 52.34 113 LEU A O 1
ATOM 855 N N . GLY A 1 114 ? 10.150 -14.755 12.695 1.00 45.06 114 GLY A N 1
ATOM 856 C CA . GLY A 1 114 ? 10.917 -15.675 13.546 1.00 45.06 114 GLY A CA 1
ATOM 857 C C . GLY A 1 114 ? 10.225 -17.029 13.735 1.00 45.06 114 GLY A C 1
ATOM 858 O O . GLY A 1 114 ? 9.081 -17.065 14.157 1.00 45.06 114 GLY A O 1
ATOM 859 N N . ILE A 1 115 ? 10.953 -18.109 13.410 1.00 43.81 115 ILE A N 1
ATOM 860 C CA . ILE A 1 115 ? 10.670 -19.554 13.577 1.00 43.81 115 ILE A CA 1
ATOM 861 C C . ILE A 1 115 ? 9.192 -19.968 13.402 1.00 43.81 115 ILE A C 1
ATOM 863 O O . ILE A 1 115 ? 8.343 -19.817 14.275 1.00 43.81 115 ILE A O 1
ATOM 867 N N . SER A 1 116 ? 8.947 -20.599 12.257 1.00 41.50 116 SER A N 1
ATOM 868 C CA . SER A 1 116 ? 7.70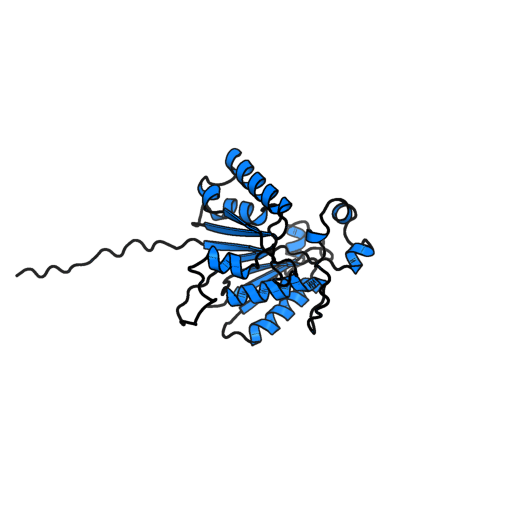2 -21.179 11.762 1.00 41.50 116 SER A CA 1
ATOM 869 C C . SER A 1 116 ? 7.018 -22.152 12.733 1.00 41.50 116 SER A C 1
ATOM 871 O O . SER A 1 116 ? 7.410 -23.314 12.850 1.00 41.50 116 SER A O 1
ATOM 873 N N . SER A 1 117 ? 5.911 -21.718 13.339 1.00 44.06 117 SER A N 1
ATOM 874 C CA . SER A 1 117 ? 4.829 -22.622 13.736 1.00 44.06 117 SER A CA 1
ATOM 875 C C . SER A 1 117 ? 3.762 -22.674 12.623 1.00 44.06 117 SER A C 1
ATOM 877 O O . SER A 1 117 ? 3.481 -21.656 11.982 1.00 44.06 117 SER A O 1
ATOM 879 N N . PRO A 1 118 ? 3.172 -23.849 12.342 1.00 50.00 118 PRO A N 1
ATOM 880 C CA . PRO A 1 118 ? 2.187 -24.015 11.269 1.00 50.00 118 PRO A CA 1
ATOM 881 C C . PRO A 1 118 ? 0.869 -23.248 11.503 1.00 50.00 118 PRO A C 1
ATOM 883 O O . PRO A 1 118 ? 0.187 -22.933 10.534 1.00 50.00 118 PRO A O 1
ATOM 886 N N . ASP A 1 119 ? 0.563 -22.861 12.746 1.00 50.91 119 ASP A N 1
ATOM 887 C CA . ASP A 1 119 ? -0.688 -22.180 13.133 1.00 50.91 119 ASP A CA 1
ATOM 888 C C . ASP A 1 119 ? -0.580 -20.645 13.193 1.00 50.91 119 ASP A C 1
ATOM 890 O O . ASP A 1 119 ? -1.442 -19.963 13.748 1.00 50.91 119 ASP A O 1
ATOM 894 N N . GLN A 1 120 ? 0.498 -20.066 12.662 1.00 57.00 120 GLN A N 1
ATOM 895 C CA . GLN A 1 120 ? 0.733 -18.632 12.783 1.00 57.00 120 GLN A CA 1
ATOM 896 C C . GLN A 1 120 ? -0.263 -17.821 11.938 1.00 57.00 120 GLN A C 1
ATOM 898 O O . GLN A 1 120 ? -0.233 -17.882 10.702 1.00 57.00 120 GLN A O 1
ATOM 903 N N . GLU A 1 121 ? -1.133 -17.061 12.615 1.00 64.69 121 GLU A N 1
ATOM 904 C CA . GLU A 1 121 ? -2.155 -16.218 11.992 1.00 64.69 121 GLU A CA 1
ATOM 905 C C . GLU A 1 121 ? -1.558 -15.230 10.977 1.00 64.69 121 GLU A C 1
ATOM 907 O O . GLU A 1 121 ? -0.484 -14.665 11.177 1.00 64.69 121 GLU A O 1
ATOM 912 N N . SER A 1 122 ? -2.298 -14.995 9.889 1.00 68.00 122 SER A N 1
ATOM 913 C CA . SER A 1 122 ? -1.963 -13.998 8.866 1.00 68.00 122 SER A CA 1
ATOM 914 C C . SER A 1 122 ? -1.713 -12.627 9.498 1.00 68.00 122 SER A C 1
ATOM 916 O O . SER A 1 122 ? -2.577 -12.105 10.210 1.00 68.00 122 SER A O 1
ATOM 918 N N . GLY A 1 123 ? -0.538 -12.056 9.225 1.00 79.38 123 GLY A N 1
ATOM 919 C CA . GLY A 1 123 ? -0.105 -10.763 9.751 1.00 79.38 123 GLY A CA 1
ATOM 920 C C . GLY A 1 123 ? -0.800 -9.569 9.100 1.00 79.38 123 GLY A C 1
ATOM 921 O O . GLY A 1 123 ? -0.712 -8.462 9.620 1.00 79.38 123 GLY A O 1
ATOM 922 N N . CYS A 1 124 ? -1.501 -9.793 7.986 1.00 90.88 124 CYS A N 1
ATOM 923 C CA . CYS A 1 124 ? -2.143 -8.764 7.180 1.00 90.88 124 CYS A CA 1
ATOM 924 C C . CYS A 1 124 ? -3.375 -9.347 6.469 1.00 90.88 124 CYS A C 1
ATOM 926 O O . CYS A 1 124 ? -3.269 -10.315 5.719 1.00 90.88 124 CYS A O 1
ATOM 928 N N . ASP A 1 125 ? -4.559 -8.777 6.684 1.00 95.00 125 ASP A N 1
ATOM 929 C CA . ASP A 1 125 ? -5.761 -9.230 5.978 1.00 95.00 125 ASP A CA 1
ATOM 930 C C . ASP A 1 125 ? -5.873 -8.570 4.593 1.00 95.00 125 ASP A C 1
ATOM 932 O O . ASP A 1 125 ? -6.219 -9.248 3.624 1.00 95.00 125 ASP A O 1
ATOM 936 N N . LEU A 1 126 ? -5.517 -7.286 4.486 1.00 97.00 126 LEU A N 1
ATOM 937 C CA . LEU A 1 126 ? -5.471 -6.534 3.231 1.00 97.00 126 LEU A CA 1
ATOM 938 C C . LEU A 1 126 ? -4.159 -5.756 3.117 1.00 97.00 126 LEU A C 1
ATOM 940 O O . LEU A 1 126 ? -3.890 -4.871 3.927 1.00 97.00 126 LEU A O 1
ATOM 944 N N . LEU A 1 127 ? -3.383 -6.044 2.077 1.00 97.81 127 LEU A N 1
ATOM 945 C CA . LEU A 1 127 ? -2.263 -5.213 1.656 1.00 97.81 127 LEU A CA 1
ATOM 946 C C . LEU A 1 127 ? -2.682 -4.409 0.424 1.00 97.81 127 LEU A C 1
ATOM 948 O O . LEU A 1 127 ? -3.149 -4.972 -0.562 1.00 97.81 127 LEU A O 1
ATOM 952 N N . ILE A 1 128 ? -2.525 -3.097 0.458 1.00 98.31 128 ILE A N 1
ATOM 953 C CA . ILE A 1 128 ? -2.885 -2.214 -0.649 1.00 98.31 128 ILE A CA 1
ATOM 954 C C . ILE A 1 128 ? -1.735 -1.259 -0.949 1.00 98.31 128 ILE A C 1
ATOM 956 O O . ILE A 1 128 ? -0.923 -0.956 -0.074 1.00 98.31 128 ILE A O 1
ATOM 960 N N . SER A 1 129 ? -1.597 -0.855 -2.208 1.00 98.06 129 SER A N 1
ATOM 961 C CA . SER A 1 129 ? -0.603 0.145 -2.585 1.00 98.06 129 SER A CA 1
ATOM 962 C C . SER A 1 129 ? -0.942 0.802 -3.918 1.00 98.06 129 SER A C 1
ATOM 964 O O . SER A 1 129 ? -1.303 0.124 -4.885 1.00 98.06 129 SER A O 1
ATOM 966 N N . ASN A 1 130 ? -0.736 2.115 -3.975 1.00 96.56 130 ASN A N 1
ATOM 967 C CA . ASN A 1 130 ? -0.488 2.845 -5.211 1.00 96.56 130 ASN A CA 1
ATOM 968 C C . ASN A 1 130 ? 0.992 3.282 -5.217 1.00 96.56 130 ASN A C 1
ATOM 970 O O . ASN A 1 130 ? 1.319 4.351 -4.694 1.00 96.56 130 ASN A O 1
ATOM 974 N N . PRO A 1 131 ? 1.914 2.423 -5.691 1.00 95.38 131 PRO A N 1
ATOM 975 C CA . PRO A 1 131 ? 3.339 2.707 -5.615 1.00 95.38 131 PRO A CA 1
ATOM 976 C C . PRO A 1 131 ? 3.809 3.617 -6.761 1.00 95.38 131 PRO A C 1
ATOM 978 O O . PRO A 1 131 ? 3.147 3.718 -7.786 1.00 95.38 131 PRO A O 1
ATOM 981 N N . PRO A 1 132 ? 5.014 4.203 -6.674 1.00 92.69 132 PRO A N 1
ATOM 982 C CA . PRO A 1 132 ? 5.664 4.805 -7.834 1.00 92.69 132 PRO A CA 1
ATOM 983 C C . PRO A 1 132 ? 5.900 3.747 -8.923 1.00 92.69 132 PRO A C 1
ATOM 985 O O . PRO A 1 132 ? 6.575 2.748 -8.667 1.00 92.69 132 PRO A O 1
ATOM 988 N N . TYR A 1 133 ? 5.379 3.972 -10.131 1.00 88.06 133 TYR A N 1
ATOM 989 C CA . TYR A 1 133 ? 5.421 2.995 -11.232 1.00 88.06 133 TYR A CA 1
ATOM 990 C C . TYR A 1 133 ? 5.753 3.592 -12.608 1.00 88.06 133 TYR A C 1
ATOM 992 O O . TYR A 1 133 ? 5.756 2.876 -13.608 1.00 88.06 133 TYR A O 1
ATOM 1000 N N . VAL A 1 134 ? 6.032 4.898 -12.686 1.00 86.06 134 VAL A N 1
ATOM 1001 C CA . VAL A 1 134 ? 6.340 5.589 -13.947 1.00 86.06 134 VAL A CA 1
ATOM 1002 C C . VAL A 1 134 ? 7.811 5.388 -14.304 1.00 86.06 134 VAL A C 1
ATOM 1004 O O . VAL A 1 134 ? 8.704 5.657 -13.491 1.00 86.06 134 VAL A O 1
ATOM 1007 N N . SER A 1 135 ? 8.103 4.980 -15.541 1.00 83.88 135 SER A N 1
ATOM 1008 C CA . SER A 1 135 ? 9.490 4.804 -15.975 1.00 83.88 135 SER A CA 1
ATOM 1009 C C . SER A 1 135 ? 10.239 6.143 -16.083 1.00 83.88 135 SER A C 1
ATOM 1011 O O . SER A 1 135 ? 9.679 7.211 -16.353 1.00 83.88 135 SER A O 1
ATOM 1013 N N . GLN A 1 136 ? 11.571 6.103 -15.944 1.00 82.56 136 GLN A N 1
ATOM 1014 C CA . GLN A 1 136 ? 12.408 7.298 -16.155 1.00 82.56 136 GLN A CA 1
ATOM 1015 C C . GLN A 1 136 ? 12.270 7.850 -17.585 1.00 82.56 136 GLN A C 1
ATOM 1017 O O . GLN A 1 136 ? 12.474 9.047 -17.797 1.00 82.56 136 GLN A O 1
ATOM 1022 N N . MET A 1 137 ? 11.968 6.991 -18.565 1.00 76.69 137 MET A N 1
ATOM 1023 C CA . MET A 1 137 ? 11.796 7.393 -19.959 1.00 76.69 137 MET A CA 1
ATOM 1024 C C . MET A 1 137 ? 10.493 8.173 -20.147 1.00 76.69 137 MET A C 1
ATOM 1026 O O . MET A 1 137 ? 10.548 9.275 -20.691 1.00 76.69 137 MET A O 1
ATOM 1030 N N . GLU A 1 138 ? 9.372 7.662 -19.636 1.00 76.75 138 GLU A N 1
ATOM 1031 C CA . GLU A 1 138 ? 8.054 8.320 -19.689 1.00 76.75 138 GLU A CA 1
ATOM 1032 C C . GLU A 1 138 ? 8.052 9.667 -18.958 1.00 76.75 138 GLU A C 1
ATOM 1034 O O . GLU A 1 138 ? 7.565 10.692 -19.450 1.00 76.75 138 GLU A O 1
ATOM 1039 N N . PHE A 1 139 ? 8.725 9.716 -17.808 1.00 76.38 139 PHE A N 1
ATOM 1040 C CA . PHE A 1 139 ? 8.881 10.964 -17.071 1.00 76.38 139 PHE A CA 1
ATOM 1041 C C . PHE A 1 139 ? 9.703 12.014 -17.847 1.00 76.38 139 PHE A C 1
ATOM 1043 O O . PHE A 1 139 ? 9.483 13.224 -17.705 1.00 76.38 139 PHE A O 1
ATOM 1050 N N . ARG A 1 140 ? 10.672 11.586 -18.670 1.00 74.81 140 ARG A N 1
ATOM 1051 C CA . ARG A 1 140 ? 11.536 12.477 -19.469 1.00 74.81 140 ARG A CA 1
ATOM 1052 C C . ARG A 1 140 ? 10.874 12.916 -20.773 1.00 74.81 140 ARG A C 1
ATOM 1054 O O . ARG A 1 140 ? 10.883 14.114 -21.063 1.00 74.81 140 ARG A O 1
ATOM 1061 N N . ASN A 1 141 ? 10.305 11.976 -21.525 1.00 69.44 141 ASN A N 1
ATOM 1062 C CA . ASN A 1 141 ? 9.713 12.216 -22.844 1.00 69.44 141 ASN A CA 1
ATOM 1063 C C . ASN A 1 141 ? 8.361 12.958 -22.767 1.00 69.44 141 ASN A C 1
ATOM 1065 O O . ASN A 1 141 ? 7.936 13.545 -23.757 1.00 69.44 141 ASN A O 1
ATOM 1069 N N . GLY A 1 142 ? 7.740 13.018 -21.582 1.00 61.56 142 GLY A N 1
ATOM 1070 C CA . GLY A 1 142 ? 6.530 13.795 -21.339 1.00 61.56 142 GLY A CA 1
ATOM 1071 C C . GLY A 1 142 ? 5.228 13.109 -21.711 1.00 61.56 142 GLY A C 1
ATOM 1072 O O . GLY A 1 142 ? 4.234 13.815 -21.865 1.00 61.56 142 GLY A O 1
ATOM 1073 N N . THR A 1 143 ? 5.225 11.778 -21.819 1.00 60.88 143 THR A N 1
ATOM 1074 C CA . THR A 1 143 ? 3.987 10.990 -21.909 1.00 60.88 143 THR A CA 1
ATOM 1075 C C . THR A 1 143 ? 3.186 11.040 -20.607 1.00 60.88 143 THR A C 1
ATOM 1077 O O . THR A 1 143 ? 1.964 10.962 -20.641 1.00 60.88 143 THR A O 1
ATOM 1080 N N . THR A 1 144 ? 3.833 11.286 -19.461 1.00 59.59 144 THR A N 1
ATOM 1081 C CA . THR A 1 144 ? 3.129 11.636 -18.219 1.00 59.59 144 THR A CA 1
ATOM 1082 C C . THR A 1 144 ? 2.508 13.032 -18.331 1.00 59.59 144 THR A C 1
ATOM 1084 O O . THR A 1 144 ? 3.185 13.987 -18.734 1.00 59.59 144 THR A O 1
ATOM 1087 N N . ALA A 1 145 ? 1.243 13.173 -17.920 1.00 61.06 145 ALA A N 1
ATOM 1088 C CA . ALA A 1 145 ? 0.503 14.431 -17.984 1.00 61.06 145 ALA A CA 1
ATOM 1089 C C . ALA A 1 145 ? 1.324 15.621 -17.447 1.00 61.06 145 ALA A C 1
ATOM 1091 O O . ALA A 1 145 ? 1.972 15.563 -16.397 1.00 61.06 145 ALA A O 1
ATOM 1092 N N . ARG A 1 146 ? 1.304 16.740 -18.181 1.00 55.12 146 ARG A N 1
ATOM 1093 C CA . ARG A 1 146 ? 2.140 17.920 -17.891 1.00 55.12 146 ARG A CA 1
ATOM 1094 C C . ARG A 1 146 ? 1.922 18.489 -16.480 1.00 55.12 146 ARG A C 1
ATOM 1096 O O . ARG A 1 146 ? 2.853 19.069 -15.926 1.00 55.12 146 ARG A O 1
ATOM 1103 N N . SER A 1 147 ? 0.717 18.353 -15.923 1.00 54.06 147 SER A N 1
ATOM 1104 C CA . SER A 1 147 ? 0.382 18.731 -14.543 1.00 54.06 147 SER A CA 1
ATOM 1105 C C . SER A 1 147 ? 1.099 17.839 -13.527 1.00 54.06 147 SER A C 1
ATOM 1107 O O . SER A 1 147 ? 1.810 18.358 -12.671 1.00 54.06 147 SER A O 1
ATOM 1109 N N . VAL A 1 148 ? 1.010 16.520 -13.689 1.00 61.25 148 VAL A N 1
ATOM 1110 C CA . VAL A 1 148 ? 1.647 15.514 -12.823 1.00 61.25 148 VAL A CA 1
ATOM 1111 C C . VAL A 1 148 ? 3.160 15.751 -12.746 1.00 61.25 148 VAL A C 1
ATOM 1113 O O . VAL A 1 148 ? 3.719 15.900 -11.665 1.00 61.25 148 VAL A O 1
ATOM 1116 N N . ARG A 1 149 ? 3.824 15.973 -13.890 1.00 60.19 149 ARG A N 1
ATOM 1117 C CA . ARG A 1 149 ? 5.278 16.245 -13.935 1.00 60.19 149 ARG A CA 1
ATOM 1118 C C . ARG A 1 149 ? 5.715 17.532 -13.227 1.00 60.19 149 ARG A C 1
ATOM 1120 O O . ARG A 1 149 ? 6.889 17.657 -12.884 1.00 60.19 149 ARG A O 1
ATOM 1127 N N . ARG A 1 150 ? 4.828 18.527 -13.101 1.00 60.22 150 ARG A N 1
ATOM 1128 C CA . ARG A 1 150 ? 5.164 19.853 -12.545 1.00 60.22 150 ARG A CA 1
ATOM 1129 C C . ARG A 1 150 ? 4.755 20.026 -11.088 1.00 60.22 150 ARG A C 1
ATOM 1131 O O . ARG A 1 150 ? 5.347 20.879 -10.431 1.00 60.22 150 ARG A O 1
ATOM 1138 N N . PHE A 1 151 ? 3.755 19.286 -10.620 1.00 60.78 151 PHE A N 1
ATOM 1139 C CA . PHE A 1 151 ? 3.154 19.498 -9.303 1.00 60.78 151 PHE A CA 1
ATOM 1140 C C . PHE A 1 151 ? 3.321 18.312 -8.351 1.00 60.78 151 PHE A C 1
ATOM 1142 O O . PHE A 1 151 ? 3.260 18.527 -7.142 1.00 60.78 151 PHE A O 1
ATOM 1149 N N . GLU A 1 152 ? 3.596 17.104 -8.852 1.00 73.81 152 GLU A N 1
ATOM 1150 C CA . GLU A 1 152 ? 3.850 15.947 -7.993 1.00 73.81 152 GLU A CA 1
ATOM 1151 C C . GLU A 1 152 ? 5.352 15.719 -7.752 1.00 73.81 152 GLU A C 1
ATOM 1153 O O . GLU A 1 152 ? 6.176 15.905 -8.657 1.00 73.81 152 GLU A O 1
ATOM 1158 N N . PRO A 1 153 ? 5.752 15.314 -6.531 1.00 78.88 153 PRO A N 1
ATOM 1159 C CA . PRO A 1 153 ? 7.138 14.974 -6.245 1.00 78.88 153 PRO A CA 1
ATOM 1160 C C . PRO A 1 153 ? 7.597 13.792 -7.101 1.00 78.88 153 PRO A C 1
ATOM 1162 O O . PRO A 1 153 ? 6.934 12.761 -7.147 1.00 78.88 153 PRO A O 1
ATOM 1165 N N . LYS A 1 154 ? 8.799 13.870 -7.687 1.00 81.44 154 LYS A N 1
ATOM 1166 C CA . LYS A 1 154 ? 9.381 12.752 -8.457 1.00 81.44 154 LYS A CA 1
ATOM 1167 C C . LYS A 1 154 ? 9.395 11.431 -7.671 1.00 81.44 154 LYS A C 1
ATOM 1169 O O . LYS A 1 154 ? 9.201 10.380 -8.266 1.00 81.44 154 LYS A O 1
ATOM 1174 N N . LEU A 1 155 ? 9.608 11.504 -6.356 1.00 80.00 155 LEU A N 1
ATOM 1175 C CA . LEU A 1 155 ? 9.623 10.358 -5.441 1.00 80.00 155 LEU A CA 1
ATOM 1176 C C . LEU A 1 155 ? 8.292 9.585 -5.408 1.00 80.00 155 LEU A C 1
ATOM 1178 O O . LEU A 1 155 ? 8.313 8.391 -5.147 1.00 80.00 155 LEU A O 1
ATOM 1182 N N . ALA A 1 156 ? 7.168 10.251 -5.688 1.00 76.75 156 ALA A N 1
ATOM 1183 C CA . ALA A 1 156 ? 5.846 9.629 -5.759 1.00 76.75 156 ALA A CA 1
ATOM 1184 C C . ALA A 1 156 ? 5.563 8.982 -7.127 1.00 76.75 156 ALA A C 1
ATOM 1186 O O . ALA A 1 156 ? 4.657 8.173 -7.245 1.00 76.75 156 ALA A O 1
ATOM 1187 N N . LEU A 1 157 ? 6.339 9.330 -8.159 1.00 79.56 157 LEU A N 1
ATOM 1188 C CA . LEU A 1 157 ? 6.065 8.932 -9.540 1.00 79.56 157 LEU A CA 1
ATOM 1189 C C . LEU A 1 157 ? 7.030 7.871 -10.051 1.00 79.56 157 LEU A C 1
ATOM 1191 O O . LEU A 1 157 ? 6.623 6.891 -10.664 1.00 79.56 157 LEU A O 1
ATOM 1195 N N . VAL A 1 158 ? 8.325 8.095 -9.839 1.00 82.56 158 VAL A N 1
ATOM 1196 C CA . VAL A 1 158 ? 9.383 7.370 -10.534 1.00 82.56 158 VAL A CA 1
ATOM 1197 C C . VAL A 1 158 ? 10.212 6.598 -9.519 1.00 82.56 158 VAL A C 1
ATOM 1199 O O . VAL A 1 158 ? 10.847 7.234 -8.667 1.00 82.56 158 VAL A O 1
ATOM 1202 N N . PRO A 1 159 ? 10.293 5.262 -9.635 1.00 83.62 159 PRO A N 1
ATOM 1203 C CA . PRO A 1 159 ? 11.159 4.472 -8.778 1.00 83.62 159 PRO A CA 1
ATOM 1204 C C . PRO A 1 159 ? 12.613 4.965 -8.775 1.00 83.62 159 PRO A C 1
ATOM 1206 O O . PRO A 1 159 ? 13.120 5.464 -9.797 1.00 83.62 159 PRO A O 1
ATOM 1209 N N . PRO A 1 160 ? 13.313 4.849 -7.631 1.00 83.06 160 PRO A N 1
ATOM 1210 C CA . PRO A 1 160 ? 14.716 5.218 -7.558 1.00 83.06 160 PRO A CA 1
ATOM 1211 C C . PRO A 1 160 ? 15.528 4.351 -8.520 1.00 83.06 160 PRO A C 1
ATOM 1213 O O . PRO A 1 160 ? 15.224 3.185 -8.762 1.00 83.06 160 PRO A O 1
ATOM 1216 N N . HIS A 1 161 ? 16.587 4.927 -9.084 1.00 70.25 161 HIS A N 1
ATOM 1217 C CA . HIS A 1 161 ? 17.470 4.186 -9.973 1.00 70.25 161 HIS A CA 1
ATOM 1218 C C . HIS A 1 161 ? 18.379 3.291 -9.125 1.00 70.25 161 HIS A C 1
ATOM 1220 O O . HIS A 1 161 ? 19.432 3.727 -8.662 1.00 70.25 161 HIS A O 1
ATOM 1226 N N . SER A 1 162 ? 17.956 2.056 -8.868 1.00 61.97 162 SER A N 1
ATOM 1227 C CA . SER A 1 162 ? 18.811 1.071 -8.220 1.00 61.97 162 SER A CA 1
ATOM 1228 C C . SER A 1 162 ? 19.830 0.562 -9.239 1.00 61.97 162 SER A C 1
ATOM 1230 O O . SER A 1 162 ? 19.469 0.045 -10.291 1.00 61.97 162 SER A O 1
ATOM 1232 N N . GLY A 1 163 ? 21.126 0.666 -8.929 1.00 57.75 163 GLY A N 1
ATOM 1233 C CA . GLY A 1 163 ? 22.168 -0.029 -9.701 1.00 57.75 163 GLY A CA 1
ATOM 1234 C C . GLY A 1 163 ? 21.992 -1.557 -9.694 1.00 57.75 163 GLY A C 1
ATOM 1235 O O . GLY A 1 163 ? 22.569 -2.254 -10.523 1.00 57.75 163 GLY A O 1
ATOM 1236 N N . PHE A 1 164 ? 21.155 -2.069 -8.786 1.00 57.34 164 PHE A N 1
ATOM 1237 C CA . PHE A 1 164 ? 20.641 -3.429 -8.805 1.00 57.34 164 PHE A CA 1
ATOM 1238 C C . PHE A 1 164 ? 19.633 -3.602 -9.937 1.00 57.34 164 PHE A C 1
ATOM 1240 O O . PHE A 1 164 ? 18.523 -3.068 -9.894 1.00 57.34 164 PHE A O 1
ATOM 1247 N N . ARG A 1 165 ? 20.037 -4.383 -10.940 1.00 61.34 165 ARG A N 1
ATOM 1248 C CA . ARG A 1 165 ? 19.135 -4.951 -11.937 1.00 61.34 165 ARG A CA 1
ATOM 1249 C C . ARG A 1 165 ? 18.724 -6.320 -11.433 1.00 61.34 165 ARG A C 1
ATOM 1251 O O . ARG A 1 165 ? 19.575 -7.181 -11.235 1.00 61.34 165 ARG A O 1
ATOM 1258 N N . MET A 1 166 ? 17.435 -6.500 -11.213 1.00 69.12 166 MET A N 1
ATOM 1259 C CA . MET A 1 166 ? 16.888 -7.826 -11.004 1.00 69.12 166 MET A CA 1
ATOM 1260 C C . MET A 1 166 ? 16.612 -8.425 -12.382 1.00 69.12 166 MET A C 1
ATOM 1262 O O . MET A 1 166 ? 16.005 -7.760 -13.226 1.00 69.12 166 MET A O 1
ATOM 1266 N N . GLU A 1 167 ? 17.118 -9.631 -12.633 1.00 66.25 167 GLU A N 1
ATOM 1267 C CA . GLU A 1 167 ? 16.845 -10.338 -13.884 1.00 66.25 167 GLU A CA 1
ATOM 1268 C C . GLU A 1 167 ? 15.323 -10.452 -14.067 1.00 66.25 167 GLU A C 1
ATOM 1270 O O . GLU A 1 167 ? 14.582 -10.746 -13.129 1.00 66.25 167 GLU A O 1
ATOM 1275 N N . ASP A 1 168 ? 14.849 -10.110 -15.265 1.00 69.25 168 ASP A N 1
ATOM 1276 C CA . ASP A 1 168 ? 13.439 -10.166 -15.659 1.00 69.25 168 ASP A CA 1
ATOM 1277 C C . ASP A 1 168 ? 12.450 -9.289 -14.860 1.00 69.25 168 ASP A C 1
ATOM 1279 O O . ASP A 1 168 ? 11.260 -9.623 -14.755 1.00 69.25 168 ASP A O 1
ATOM 1283 N N . CYS A 1 169 ? 12.909 -8.154 -14.323 1.00 80.38 169 CYS A N 1
ATOM 1284 C CA . CYS A 1 169 ? 12.046 -7.089 -13.810 1.00 80.38 169 CYS A CA 1
ATOM 1285 C C . CYS A 1 169 ? 12.460 -5.736 -14.375 1.00 80.38 169 CYS A C 1
ATOM 1287 O O . CYS A 1 169 ? 13.631 -5.348 -14.328 1.00 80.38 169 CYS A O 1
ATOM 1289 N N . MET A 1 170 ? 11.480 -5.000 -14.890 1.00 85.25 170 MET A N 1
ATOM 1290 C CA . MET A 1 170 ? 11.716 -3.644 -15.362 1.00 85.25 170 MET A CA 1
ATOM 1291 C C . MET A 1 170 ? 12.002 -2.725 -14.163 1.00 85.25 170 MET A C 1
ATOM 1293 O O . MET A 1 170 ? 11.447 -2.952 -13.083 1.00 85.25 170 MET A O 1
ATOM 1297 N N . PRO A 1 171 ? 12.857 -1.695 -14.306 1.00 86.94 171 PRO A N 1
ATOM 1298 C CA . PRO A 1 171 ? 13.157 -0.764 -13.215 1.00 86.94 171 PRO A CA 1
ATOM 1299 C C . PRO A 1 171 ? 11.915 -0.085 -12.621 1.00 86.94 171 PRO A C 1
ATOM 1301 O O . PRO A 1 171 ? 11.858 0.149 -11.416 1.00 86.94 171 PRO A O 1
ATOM 1304 N N . GLU A 1 172 ? 10.921 0.211 -13.456 1.00 88.56 172 GLU A N 1
ATOM 1305 C CA . GLU A 1 172 ? 9.627 0.774 -13.066 1.00 88.56 172 GLU A CA 1
ATOM 1306 C C . GLU A 1 172 ? 8.768 -0.174 -12.215 1.00 88.56 172 GLU A C 1
ATOM 1308 O O . GLU A 1 172 ? 7.914 0.292 -11.468 1.00 88.56 172 GLU A O 1
ATOM 1313 N N . ASP A 1 173 ? 9.029 -1.485 -12.256 1.00 92.19 173 ASP A N 1
ATOM 1314 C CA . ASP A 1 173 ? 8.224 -2.486 -11.554 1.00 92.19 173 ASP A CA 1
ATOM 1315 C C . ASP A 1 173 ? 8.843 -2.925 -10.203 1.00 92.19 173 ASP A C 1
ATOM 1317 O O . ASP A 1 173 ? 8.331 -3.824 -9.529 1.00 92.19 173 ASP A O 1
ATOM 1321 N N . ILE A 1 174 ? 9.950 -2.299 -9.774 1.00 92.50 174 ILE A N 1
ATOM 1322 C CA . ILE A 1 174 ? 10.715 -2.705 -8.578 1.00 92.50 174 ILE A CA 1
ATOM 1323 C C . ILE A 1 174 ? 9.887 -2.673 -7.284 1.00 92.50 174 ILE A C 1
ATOM 1325 O O . ILE A 1 174 ? 10.035 -3.555 -6.431 1.00 92.50 174 ILE A O 1
ATOM 1329 N N . PHE A 1 175 ? 8.985 -1.695 -7.146 1.00 94.38 175 PHE A N 1
ATOM 1330 C CA . PHE A 1 175 ? 8.072 -1.632 -6.006 1.00 94.38 175 PHE A CA 1
ATOM 1331 C C . PHE A 1 175 ? 7.133 -2.835 -5.992 1.00 94.38 175 PHE A C 1
ATOM 1333 O O . PHE A 1 175 ? 6.969 -3.442 -4.938 1.00 94.38 175 PHE A O 1
ATOM 1340 N N . TYR A 1 176 ? 6.590 -3.254 -7.139 1.00 96.25 176 TYR A N 1
ATOM 1341 C CA . TYR A 1 176 ? 5.712 -4.424 -7.195 1.00 96.25 176 TYR A CA 1
ATOM 1342 C C . TYR A 1 176 ? 6.424 -5.699 -6.753 1.00 96.25 176 TYR A C 1
ATOM 1344 O O . TYR A 1 176 ? 5.877 -6.435 -5.938 1.00 96.25 176 TYR A O 1
ATOM 1352 N N . HIS A 1 177 ? 7.661 -5.945 -7.201 1.00 94.25 177 HIS A N 1
ATOM 1353 C CA . HIS A 1 177 ? 8.427 -7.107 -6.723 1.00 94.25 177 HIS A CA 1
ATOM 1354 C C . HIS A 1 177 ? 8.553 -7.109 -5.200 1.00 94.25 177 HIS A C 1
ATOM 1356 O O . HIS A 1 177 ? 8.315 -8.123 -4.533 1.00 94.25 177 HIS A O 1
ATOM 1362 N N . ARG A 1 178 ? 8.913 -5.953 -4.642 1.00 93.56 178 ARG A N 1
ATOM 1363 C CA . ARG A 1 178 ? 9.093 -5.805 -3.206 1.00 93.56 178 ARG A CA 1
ATOM 1364 C C . ARG A 1 178 ? 7.788 -5.999 -2.441 1.00 93.56 178 ARG A C 1
ATOM 1366 O O . ARG A 1 178 ? 7.767 -6.752 -1.470 1.00 93.56 178 ARG A O 1
ATOM 1373 N N . ILE A 1 179 ? 6.719 -5.346 -2.883 1.00 96.00 179 ILE A N 1
ATOM 1374 C CA . ILE A 1 179 ? 5.398 -5.409 -2.260 1.00 96.00 179 ILE A CA 1
ATOM 1375 C C . ILE A 1 179 ? 4.858 -6.842 -2.292 1.00 96.00 179 ILE A C 1
ATOM 1377 O O . ILE A 1 179 ? 4.403 -7.338 -1.265 1.00 96.00 179 ILE A O 1
ATOM 1381 N N . LEU A 1 180 ? 4.984 -7.544 -3.421 1.00 96.31 180 LEU A N 1
ATOM 1382 C CA . LEU A 1 180 ? 4.576 -8.946 -3.538 1.00 96.31 180 LEU A CA 1
ATOM 1383 C C . LEU A 1 180 ? 5.379 -9.851 -2.594 1.00 96.31 180 LEU A C 1
ATOM 1385 O O . LEU A 1 180 ? 4.805 -10.692 -1.909 1.00 96.31 180 LEU A O 1
ATOM 1389 N N . THR A 1 181 ? 6.693 -9.637 -2.482 1.00 93.81 181 THR A N 1
ATOM 1390 C CA . THR A 1 181 ? 7.532 -10.374 -1.522 1.00 93.81 181 THR A CA 1
ATOM 1391 C C . THR A 1 181 ? 7.076 -10.140 -0.076 1.00 93.81 181 THR A C 1
ATOM 1393 O O . THR A 1 181 ? 7.022 -11.075 0.723 1.00 93.81 181 THR A O 1
ATOM 1396 N N . LEU A 1 182 ? 6.729 -8.897 0.277 1.00 93.00 182 LEU A N 1
ATOM 1397 C CA . LEU A 1 182 ? 6.180 -8.567 1.595 1.00 93.00 182 LEU A CA 1
ATOM 1398 C C . LEU A 1 182 ? 4.804 -9.204 1.813 1.00 93.00 182 LEU A C 1
ATOM 1400 O O . LEU A 1 182 ? 4.556 -9.715 2.902 1.00 93.00 182 LEU A O 1
ATOM 1404 N N . ALA A 1 183 ? 3.942 -9.231 0.794 1.00 94.81 183 ALA A N 1
ATOM 1405 C CA . ALA A 1 183 ? 2.627 -9.860 0.864 1.00 94.81 183 ALA A CA 1
ATOM 1406 C C . ALA A 1 183 ? 2.729 -11.354 1.216 1.00 94.81 183 ALA A C 1
ATOM 1408 O O . ALA A 1 183 ? 2.009 -11.812 2.105 1.00 94.81 183 ALA A O 1
ATOM 1409 N N . PHE A 1 184 ? 3.671 -12.096 0.619 1.00 93.00 184 PHE A N 1
ATOM 1410 C CA . PHE A 1 184 ? 3.923 -13.496 0.989 1.00 93.00 184 PHE A CA 1
ATOM 1411 C C . PHE A 1 184 ? 4.453 -13.635 2.419 1.00 93.00 184 PHE A C 1
ATOM 1413 O O . PHE A 1 184 ? 3.892 -14.399 3.206 1.00 93.00 184 PHE A O 1
ATOM 1420 N N . LYS A 1 185 ? 5.460 -12.835 2.806 1.00 90.19 185 LYS A N 1
ATOM 1421 C CA . LYS A 1 185 ? 6.007 -12.838 4.179 1.00 90.19 185 LYS A CA 1
ATOM 1422 C C . LYS A 1 185 ? 4.938 -12.556 5.239 1.00 90.19 185 LYS A C 1
ATOM 1424 O O . LYS A 1 185 ? 4.930 -13.179 6.297 1.00 90.19 185 LYS A O 1
ATOM 1429 N N . LEU A 1 186 ? 4.031 -11.626 4.950 1.00 90.19 186 LEU A N 1
ATOM 1430 C CA . LEU A 1 186 ? 2.927 -11.243 5.831 1.00 90.19 186 LEU A CA 1
ATOM 1431 C C . LEU A 1 186 ? 1.734 -12.203 5.757 1.00 90.19 186 LEU A C 1
ATOM 1433 O O . LEU A 1 186 ? 0.792 -12.064 6.544 1.00 90.19 186 LEU A O 1
ATOM 1437 N N . LYS A 1 187 ? 1.764 -13.171 4.829 1.00 91.69 187 LYS A N 1
ATOM 1438 C CA . LYS A 1 187 ? 0.637 -14.047 4.490 1.00 91.69 187 LYS A CA 1
ATOM 1439 C C . LYS A 1 187 ? -0.630 -13.225 4.224 1.00 91.69 187 LYS A C 1
ATOM 1441 O O . LYS A 1 187 ? -1.683 -13.501 4.808 1.00 91.69 187 LYS A O 1
ATOM 1446 N N . ALA A 1 188 ? -0.501 -12.177 3.408 1.00 94.06 188 ALA A N 1
ATOM 1447 C CA . ALA A 1 188 ? -1.600 -11.287 3.059 1.00 94.06 188 ALA A CA 1
ATOM 1448 C C . ALA A 1 188 ? -2.751 -12.084 2.428 1.00 94.06 188 ALA A C 1
ATOM 1450 O O . ALA A 1 188 ? -2.530 -12.867 1.504 1.00 94.06 188 ALA A O 1
ATOM 1451 N N . LYS A 1 189 ? -3.982 -11.908 2.924 1.00 95.12 189 LYS A N 1
ATOM 1452 C CA . LYS A 1 189 ? -5.144 -12.630 2.366 1.00 95.12 189 LYS A CA 1
ATOM 1453 C C . LYS A 1 189 ? -5.621 -12.016 1.055 1.00 95.12 189 LYS A C 1
ATOM 1455 O O . LYS A 1 189 ? -6.015 -12.745 0.145 1.00 95.12 189 LYS A O 1
ATOM 1460 N N . LEU A 1 190 ? -5.595 -10.690 0.983 1.00 97.31 190 LEU A N 1
ATOM 1461 C CA . LEU A 1 190 ? -5.923 -9.907 -0.198 1.00 97.31 190 LEU A CA 1
ATOM 1462 C C . LEU A 1 190 ? -4.809 -8.888 -0.436 1.00 97.31 190 LEU A C 1
ATOM 1464 O O . LEU A 1 190 ? -4.347 -8.237 0.500 1.00 97.31 190 LEU A O 1
ATOM 1468 N N . THR A 1 191 ? -4.359 -8.760 -1.677 1.00 98.25 191 THR A N 1
ATOM 1469 C CA . THR A 1 191 ? -3.414 -7.732 -2.111 1.00 98.25 191 THR A CA 1
ATOM 1470 C C . THR A 1 191 ? -3.984 -6.985 -3.309 1.00 98.25 191 THR A C 1
ATOM 1472 O O . THR A 1 191 ? -4.422 -7.622 -4.263 1.00 98.25 191 THR A O 1
ATOM 1475 N N . VAL A 1 192 ? -4.007 -5.652 -3.258 1.00 98.25 192 VAL A N 1
ATOM 1476 C CA . VAL A 1 192 ? -4.546 -4.788 -4.323 1.00 98.25 192 VAL A CA 1
ATOM 1477 C C . VAL A 1 192 ? -3.507 -3.740 -4.700 1.00 98.25 192 VAL A C 1
ATOM 1479 O O . VAL A 1 192 ? -3.054 -2.986 -3.843 1.00 98.25 192 VAL A O 1
ATOM 1482 N N . LEU A 1 193 ? -3.111 -3.698 -5.970 1.00 98.00 193 LEU A N 1
ATOM 1483 C CA . LEU A 1 193 ? -2.004 -2.861 -6.439 1.00 98.00 193 LEU A CA 1
ATOM 1484 C C . LEU A 1 193 ? -2.442 -2.031 -7.637 1.00 98.00 193 LEU A C 1
ATOM 1486 O O . LEU A 1 193 ? -2.837 -2.610 -8.643 1.00 98.00 193 LEU A O 1
ATOM 1490 N N . GLU A 1 194 ? -2.345 -0.706 -7.560 1.00 95.44 194 GLU A N 1
ATOM 1491 C CA . GLU A 1 194 ? -2.539 0.153 -8.733 1.00 95.44 194 GLU A CA 1
ATOM 1492 C C . GLU A 1 194 ? -1.384 -0.025 -9.729 1.00 95.44 194 GLU A C 1
ATOM 1494 O O . GLU A 1 194 ? -0.228 -0.170 -9.333 1.00 95.44 194 GLU A O 1
ATOM 1499 N N . CYS A 1 195 ? -1.695 -0.023 -11.022 1.00 92.56 195 CYS A N 1
ATOM 1500 C CA . CYS A 1 195 ? -0.775 -0.107 -12.152 1.00 92.56 195 CYS A CA 1
ATOM 1501 C C . CYS A 1 195 ? -1.109 0.986 -13.166 1.00 92.56 195 CYS A C 1
ATOM 1503 O O . CYS A 1 195 ? -2.283 1.298 -13.371 1.00 92.56 195 CYS A O 1
ATOM 1505 N N . GLY A 1 196 ? -0.093 1.534 -13.830 1.00 88.06 196 GLY A N 1
ATOM 1506 C CA . GLY A 1 196 ? -0.264 2.624 -14.790 1.00 88.06 196 GLY A CA 1
ATOM 1507 C C . GLY A 1 196 ? -1.062 2.228 -16.033 1.00 88.06 196 GLY A C 1
ATOM 1508 O O . GLY A 1 196 ? -1.827 3.038 -16.548 1.00 88.06 196 GLY A O 1
ATOM 1509 N N . ASP A 1 197 ? -0.929 0.980 -16.489 1.00 86.50 197 ASP A N 1
ATOM 1510 C CA . ASP A 1 197 ? -1.660 0.449 -17.640 1.00 86.50 197 ASP A CA 1
ATOM 1511 C C . ASP A 1 197 ? -1.857 -1.080 -17.565 1.00 86.50 197 ASP A C 1
ATOM 1513 O O . ASP A 1 197 ? -1.446 -1.755 -16.613 1.00 86.50 197 ASP A O 1
ATOM 1517 N N . SER A 1 198 ? -2.514 -1.635 -18.585 1.00 87.75 198 SER A N 1
ATOM 1518 C CA . SER A 1 198 ? -2.771 -3.073 -18.723 1.00 87.75 198 SER A CA 1
ATOM 1519 C C . SER A 1 198 ? -1.501 -3.901 -18.918 1.00 87.75 198 SER A C 1
ATOM 1521 O O . SER A 1 198 ? -1.383 -4.971 -18.324 1.00 87.75 198 SER A O 1
ATOM 1523 N N . HIS A 1 199 ? -0.519 -3.409 -19.675 1.00 90.38 199 HIS A N 1
ATOM 1524 C CA . HIS A 1 199 ? 0.744 -4.115 -19.883 1.00 90.38 199 HIS A CA 1
ATOM 1525 C C . HIS A 1 199 ? 1.555 -4.225 -18.590 1.00 90.38 199 HIS A C 1
ATOM 1527 O O . HIS A 1 199 ? 2.166 -5.262 -18.331 1.00 90.38 199 HIS A O 1
ATOM 1533 N N . GLN A 1 200 ? 1.574 -3.180 -17.766 1.00 91.81 200 GLN A N 1
ATOM 1534 C CA . GLN A 1 200 ? 2.191 -3.202 -16.448 1.00 91.81 200 GLN A CA 1
ATOM 1535 C C . GLN A 1 200 ? 1.442 -4.143 -15.511 1.00 91.81 200 GLN A C 1
ATOM 1537 O O . GLN A 1 200 ? 2.086 -4.960 -14.855 1.00 91.81 200 GLN A O 1
ATOM 1542 N N . ALA A 1 201 ? 0.108 -4.110 -15.504 1.00 93.69 201 ALA A 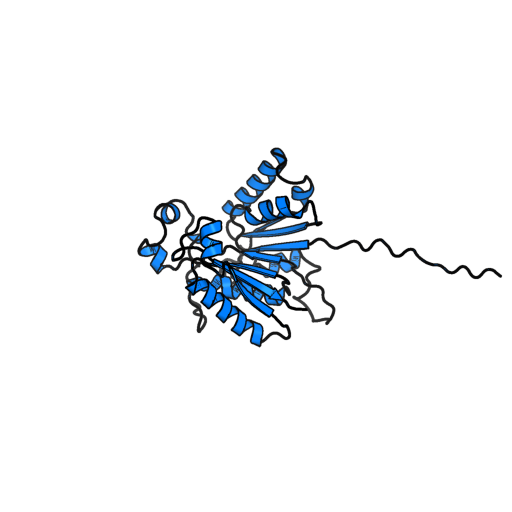N 1
ATOM 1543 C CA . ALA A 1 201 ? -0.684 -5.052 -14.717 1.00 93.69 201 ALA A CA 1
ATOM 1544 C C . ALA A 1 201 ? -0.380 -6.517 -15.092 1.00 93.69 201 ALA A C 1
ATOM 1546 O O . ALA A 1 201 ? -0.156 -7.345 -14.206 1.00 93.69 201 ALA A O 1
ATOM 1547 N N . ASP A 1 202 ? -0.257 -6.831 -16.386 1.00 93.75 202 ASP A N 1
ATOM 1548 C CA . ASP A 1 202 ? 0.134 -8.166 -16.860 1.00 93.75 202 ASP A CA 1
ATOM 1549 C C . ASP A 1 202 ? 1.533 -8.571 -16.373 1.00 93.75 202 ASP A C 1
ATOM 1551 O O . ASP A 1 202 ? 1.737 -9.709 -15.928 1.00 93.75 202 ASP A O 1
ATOM 1555 N N . ARG A 1 203 ? 2.504 -7.644 -16.402 1.00 94.88 203 ARG A N 1
ATOM 1556 C CA . ARG A 1 203 ? 3.851 -7.883 -15.854 1.00 94.88 203 ARG A CA 1
ATOM 1557 C C . ARG A 1 203 ? 3.806 -8.147 -14.351 1.00 94.88 203 ARG A C 1
ATOM 1559 O O . ARG A 1 203 ? 4.479 -9.068 -13.888 1.00 94.88 203 ARG A O 1
ATOM 1566 N N . VAL A 1 204 ? 2.991 -7.407 -13.600 1.00 96.00 204 VAL A N 1
ATOM 1567 C CA . VAL A 1 204 ? 2.804 -7.603 -12.153 1.00 96.00 204 VAL A CA 1
ATOM 1568 C C . VAL A 1 204 ? 2.157 -8.962 -11.857 1.00 96.00 204 VAL A C 1
ATOM 1570 O O . VAL A 1 204 ? 2.622 -9.678 -10.968 1.00 96.00 204 VAL A O 1
ATOM 1573 N N . VAL A 1 205 ? 1.161 -9.391 -12.641 1.00 96.62 205 VAL A N 1
ATOM 1574 C CA . VAL A 1 205 ? 0.567 -10.737 -12.530 1.00 96.62 205 VAL A CA 1
ATOM 1575 C C . VAL A 1 205 ? 1.592 -11.831 -12.848 1.00 96.62 205 VAL A C 1
ATOM 1577 O O . VAL A 1 205 ? 1.677 -12.827 -12.122 1.00 96.62 205 VAL A O 1
ATOM 1580 N N . ALA A 1 206 ? 2.388 -11.673 -13.909 1.00 95.50 206 ALA A N 1
ATOM 1581 C CA . ALA A 1 206 ? 3.444 -12.623 -14.263 1.00 95.50 206 ALA A CA 1
ATOM 1582 C C . ALA A 1 206 ? 4.518 -12.708 -13.168 1.00 95.50 206 ALA A C 1
ATOM 1584 O O . ALA A 1 206 ? 4.961 -13.799 -12.799 1.00 95.50 206 ALA A O 1
ATOM 1585 N N . LEU A 1 207 ? 4.890 -11.563 -12.599 1.00 94.94 207 LEU A N 1
ATOM 1586 C CA . LEU A 1 207 ? 5.813 -11.470 -11.482 1.00 94.94 207 LEU A CA 1
ATOM 1587 C C . LEU A 1 207 ? 5.279 -12.188 -10.235 1.00 94.94 207 LEU A C 1
ATOM 1589 O O . LEU A 1 207 ? 6.000 -13.007 -9.665 1.00 94.94 207 LEU A O 1
ATOM 1593 N N . HIS A 1 208 ? 4.014 -11.962 -9.869 1.00 96.06 208 HIS A N 1
ATOM 1594 C CA . HIS A 1 208 ? 3.356 -12.701 -8.793 1.00 96.06 208 HIS A CA 1
ATOM 1595 C C . HIS A 1 208 ? 3.390 -14.215 -9.044 1.00 96.06 208 HIS A C 1
ATOM 1597 O O . HIS A 1 208 ? 3.778 -14.960 -8.151 1.00 96.06 208 HIS A O 1
ATOM 1603 N N . LYS A 1 209 ? 3.049 -14.686 -10.254 1.00 94.69 209 LYS A N 1
ATOM 1604 C CA . LYS A 1 209 ? 3.064 -16.126 -10.589 1.00 94.69 209 LYS A CA 1
ATOM 1605 C C . LYS A 1 209 ? 4.440 -16.764 -10.383 1.00 94.69 209 LYS A C 1
ATOM 1607 O O . LYS A 1 209 ? 4.514 -17.892 -9.902 1.00 94.69 209 LYS A O 1
ATOM 1612 N N . ARG A 1 210 ? 5.522 -16.054 -10.724 1.00 93.69 210 ARG A N 1
ATOM 1613 C CA . ARG A 1 210 ? 6.894 -16.533 -10.484 1.00 93.69 210 ARG A CA 1
ATOM 1614 C C . ARG A 1 210 ? 7.193 -16.655 -8.993 1.00 93.69 210 ARG A C 1
ATOM 1616 O O . ARG A 1 210 ? 7.663 -17.703 -8.567 1.00 93.69 210 ARG A O 1
ATOM 1623 N N . LEU A 1 211 ? 6.883 -15.623 -8.210 1.00 93.12 211 LEU A N 1
ATOM 1624 C CA . LEU A 1 211 ? 7.112 -15.634 -6.761 1.00 93.12 211 LEU A CA 1
ATOM 1625 C C . LEU A 1 211 ? 6.262 -16.705 -6.058 1.00 93.12 211 LEU A C 1
ATOM 1627 O O . LEU A 1 211 ? 6.789 -17.481 -5.270 1.00 93.12 211 LEU A O 1
ATOM 1631 N N . ALA A 1 212 ? 4.983 -16.824 -6.426 1.00 93.94 212 ALA A N 1
ATOM 1632 C CA . ALA A 1 212 ? 4.060 -17.812 -5.873 1.00 93.94 212 ALA A CA 1
ATOM 1633 C C . ALA A 1 212 ? 4.497 -19.266 -6.124 1.00 93.94 212 ALA A C 1
ATOM 1635 O O . ALA A 1 212 ? 4.108 -20.149 -5.370 1.00 93.94 212 ALA A O 1
ATOM 1636 N N . SER A 1 213 ? 5.317 -19.536 -7.150 1.00 90.88 213 SER A N 1
ATOM 1637 C CA . SER A 1 213 ? 5.825 -20.893 -7.422 1.00 90.88 213 SER A CA 1
ATOM 1638 C C . SER A 1 213 ? 6.749 -21.441 -6.326 1.00 90.88 213 SER A C 1
ATOM 1640 O O . SER A 1 213 ? 6.929 -22.655 -6.235 1.00 90.88 213 SER A O 1
ATOM 1642 N N . ALA A 1 214 ? 7.314 -20.561 -5.494 1.00 89.06 214 ALA A N 1
ATOM 1643 C CA . ALA A 1 214 ? 8.135 -20.923 -4.342 1.00 89.06 214 ALA A CA 1
ATOM 1644 C C . ALA A 1 214 ? 7.321 -21.068 -3.040 1.00 89.06 214 ALA A C 1
ATOM 1646 O O . ALA A 1 214 ? 7.883 -21.440 -2.011 1.00 89.06 214 ALA A O 1
ATOM 1647 N N . GLU A 1 215 ? 6.016 -20.789 -3.074 1.00 88.94 215 GLU A N 1
ATOM 1648 C CA . GLU A 1 215 ? 5.138 -20.761 -1.906 1.00 88.94 215 GLU A CA 1
ATOM 1649 C C . GLU A 1 215 ? 4.217 -21.989 -1.878 1.00 88.94 215 GLU A C 1
ATOM 1651 O O . GLU A 1 215 ? 3.732 -22.456 -2.906 1.00 88.94 215 GLU A O 1
ATOM 1656 N N . SER A 1 216 ? 3.908 -22.504 -0.685 1.00 82.12 216 SER A N 1
ATOM 1657 C CA . SER A 1 216 ? 3.044 -23.690 -0.522 1.00 82.12 216 SER A CA 1
ATOM 1658 C C . SER A 1 216 ? 1.537 -23.405 -0.686 1.00 82.12 216 SER A C 1
ATOM 1660 O O . SER A 1 216 ? 0.724 -24.315 -0.529 1.00 82.12 216 SER A O 1
ATOM 1662 N N . GLY A 1 217 ? 1.146 -22.150 -0.935 1.00 84.56 217 GLY A N 1
ATOM 1663 C CA . GLY A 1 217 ? -0.249 -21.695 -0.986 1.00 84.56 217 GLY A CA 1
ATOM 1664 C C . GLY A 1 217 ? -0.849 -21.657 -2.394 1.00 84.56 217 GLY A C 1
ATOM 1665 O O . GLY A 1 217 ? -0.139 -21.630 -3.396 1.00 84.56 217 GLY A O 1
ATOM 1666 N N . GLN A 1 218 ? -2.181 -21.613 -2.470 1.00 91.69 218 GLN A N 1
ATOM 1667 C CA . GLN A 1 218 ? -2.897 -21.344 -3.718 1.00 91.69 218 GLN A CA 1
ATOM 1668 C C . GLN A 1 218 ? -3.305 -19.874 -3.783 1.00 91.69 218 GLN A C 1
ATOM 1670 O O . GLN A 1 218 ? -3.783 -19.304 -2.804 1.00 91.69 218 GLN A O 1
ATOM 1675 N N . PHE A 1 219 ? -3.146 -19.263 -4.953 1.00 95.50 219 PHE A N 1
ATOM 1676 C CA . PHE A 1 219 ? -3.405 -17.841 -5.151 1.00 95.50 219 PHE A CA 1
ATOM 1677 C C . PHE A 1 219 ? -4.154 -17.615 -6.459 1.00 95.50 219 PHE A C 1
ATOM 1679 O O . PHE A 1 219 ? -3.852 -18.239 -7.480 1.00 95.50 219 PHE A O 1
ATOM 1686 N N . ARG A 1 220 ? -5.096 -16.675 -6.443 1.00 95.56 220 ARG A N 1
ATOM 1687 C CA . ARG A 1 220 ? -5.745 -16.145 -7.643 1.00 95.56 220 ARG A CA 1
ATOM 1688 C C . ARG A 1 220 ? -5.280 -14.712 -7.849 1.00 95.56 220 ARG A C 1
ATOM 1690 O O . ARG A 1 220 ? -5.445 -13.904 -6.948 1.00 95.56 220 ARG A O 1
ATOM 1697 N N . ALA A 1 221 ? -4.722 -14.412 -9.017 1.00 96.12 221 ALA A N 1
ATOM 1698 C CA . ALA A 1 221 ? -4.309 -13.066 -9.405 1.00 96.12 221 ALA A CA 1
ATOM 1699 C C . ALA A 1 221 ? -5.046 -12.653 -10.681 1.00 96.12 221 ALA A C 1
ATOM 1701 O O . ALA A 1 221 ? -5.014 -13.394 -11.667 1.00 96.12 221 ALA A O 1
ATOM 1702 N N . GLU A 1 222 ? -5.688 -11.490 -10.656 1.00 94.69 222 GLU A N 1
ATOM 1703 C CA . GLU A 1 222 ? -6.486 -10.958 -11.760 1.00 94.69 222 GLU A CA 1
ATOM 1704 C C . GLU A 1 222 ? -6.238 -9.461 -11.968 1.00 94.69 222 GLU A C 1
ATOM 1706 O O . GLU A 1 222 ? -5.862 -8.742 -11.041 1.00 94.69 222 GLU A O 1
ATOM 1711 N N . VAL A 1 223 ? -6.430 -9.007 -13.206 1.00 93.12 223 VAL A N 1
ATOM 1712 C CA . VAL A 1 223 ? -6.381 -7.589 -13.569 1.00 93.12 223 VAL A CA 1
ATOM 1713 C C . VAL A 1 223 ? -7.800 -7.035 -13.523 1.00 93.12 223 VAL A C 1
ATOM 1715 O O . VAL A 1 223 ? -8.711 -7.598 -14.129 1.00 93.12 223 VAL A O 1
ATOM 1718 N N . TRP A 1 224 ? -7.974 -5.925 -12.817 1.00 87.88 224 TRP A N 1
ATOM 1719 C CA . TRP A 1 224 ? -9.222 -5.189 -12.692 1.00 87.88 224 TRP A CA 1
ATOM 1720 C C . TRP A 1 224 ? -9.052 -3.737 -13.177 1.00 87.88 224 TRP A C 1
ATOM 1722 O O . TRP A 1 224 ? -7.999 -3.144 -12.959 1.00 87.88 224 TRP A O 1
ATOM 1732 N N . PRO A 1 225 ? -10.064 -3.121 -13.802 1.00 78.44 225 PRO A N 1
ATOM 1733 C CA . PRO A 1 225 ? -11.199 -3.782 -14.433 1.00 78.44 225 PRO A CA 1
ATOM 1734 C C . PRO A 1 225 ? -10.755 -4.745 -15.538 1.00 78.44 225 PRO A C 1
ATOM 1736 O O . PRO A 1 225 ? -9.783 -4.493 -16.254 1.00 78.44 225 PRO A O 1
ATOM 1739 N N . SER A 1 226 ? -11.475 -5.861 -15.653 1.00 67.31 226 SER A N 1
ATOM 1740 C CA . SER A 1 226 ? -11.158 -6.923 -16.618 1.00 67.31 226 SER A CA 1
ATOM 1741 C C . SER A 1 226 ? -11.853 -6.720 -17.968 1.00 67.31 226 SER A C 1
ATOM 1743 O O . SER A 1 226 ? -11.433 -7.307 -18.965 1.00 67.31 226 SER A O 1
ATOM 1745 N N . GLN A 1 227 ? -12.895 -5.878 -18.015 1.00 66.75 227 GLN A N 1
ATOM 1746 C CA . GLN A 1 227 ? -13.673 -5.598 -19.221 1.00 66.75 227 GLN A CA 1
ATOM 1747 C C . GLN A 1 227 ? -13.731 -4.100 -19.542 1.00 66.75 227 GLN A C 1
ATOM 1749 O O . GLN A 1 227 ? -13.714 -3.249 -18.657 1.00 66.75 227 GLN A O 1
ATOM 1754 N N . GLU A 1 228 ? -13.863 -3.769 -20.829 1.00 60.84 228 GLU A N 1
ATOM 1755 C CA . GLU A 1 228 ? -14.045 -2.382 -21.286 1.00 60.84 228 GLU A CA 1
ATOM 1756 C C . GLU A 1 228 ? -15.349 -1.749 -20.779 1.00 60.84 228 GLU A C 1
ATOM 1758 O O . GLU A 1 228 ? -15.428 -0.533 -20.619 1.00 60.84 228 GLU A O 1
ATOM 1763 N N . GLN A 1 229 ? -16.362 -2.567 -20.486 1.00 62.22 229 GLN A N 1
ATOM 1764 C CA . GLN A 1 229 ? -17.633 -2.109 -19.923 1.00 62.22 229 GLN A CA 1
ATOM 1765 C C . GLN A 1 229 ? -17.460 -1.550 -18.504 1.00 62.22 229 GLN A C 1
ATOM 1767 O O . GLN A 1 229 ? -17.973 -0.472 -18.212 1.00 62.22 229 GLN A O 1
ATOM 1772 N N . ASP A 1 230 ? -16.633 -2.199 -17.681 1.00 59.44 230 ASP A N 1
ATOM 1773 C CA . ASP A 1 230 ? -16.280 -1.719 -16.341 1.00 59.44 230 ASP A CA 1
ATOM 1774 C C . ASP A 1 230 ? -15.509 -0.382 -16.399 1.00 59.44 230 ASP A C 1
ATOM 1776 O O . ASP A 1 230 ? -15.607 0.441 -15.488 1.00 59.44 230 ASP A O 1
ATOM 1780 N N . LEU A 1 231 ? -14.736 -0.142 -17.469 1.00 59.72 231 LEU A N 1
ATOM 1781 C CA . LEU A 1 231 ? -14.046 1.134 -17.696 1.00 59.72 231 LEU A CA 1
ATOM 1782 C C . LEU A 1 231 ? -15.043 2.240 -18.042 1.00 59.72 231 LEU A C 1
ATOM 1784 O O . LEU A 1 231 ? -14.999 3.309 -17.436 1.00 59.72 231 LEU A O 1
ATOM 1788 N N . ALA A 1 232 ? -15.961 1.971 -18.973 1.00 59.50 232 ALA A N 1
ATOM 1789 C CA . ALA A 1 232 ? -16.959 2.938 -19.419 1.00 59.50 232 ALA A CA 1
ATOM 1790 C C . ALA A 1 232 ? -17.936 3.337 -18.297 1.00 59.50 232 ALA A C 1
ATOM 1792 O O . ALA A 1 232 ? -18.265 4.517 -18.167 1.00 59.50 232 ALA A O 1
ATOM 1793 N N . GLU A 1 233 ? -18.355 2.384 -17.458 1.00 60.91 233 GLU A N 1
ATOM 1794 C CA . GLU A 1 233 ? -19.248 2.633 -16.314 1.00 60.91 233 GLU A CA 1
ATOM 1795 C C . GLU A 1 233 ? -18.591 3.481 -15.213 1.00 60.91 233 GLU A C 1
ATOM 1797 O O . GLU A 1 233 ? -19.282 4.224 -14.515 1.00 60.91 233 GLU A O 1
ATOM 1802 N N . ASN A 1 234 ? -17.259 3.447 -15.109 1.00 56.03 234 ASN A N 1
ATOM 1803 C CA . ASN A 1 234 ? -16.484 4.246 -14.156 1.00 56.03 234 ASN A CA 1
ATOM 1804 C C . ASN A 1 234 ? -15.824 5.491 -14.786 1.00 56.03 234 ASN A C 1
ATOM 1806 O O . ASN A 1 234 ? -15.026 6.163 -14.133 1.00 56.03 234 ASN A O 1
ATOM 1810 N N . GLY A 1 235 ? -16.161 5.829 -16.038 1.00 54.47 235 GLY A N 1
ATOM 1811 C CA . GLY A 1 235 ? -15.699 7.052 -16.709 1.00 54.47 235 GLY A CA 1
ATOM 1812 C C . GLY A 1 235 ? -14.276 7.003 -17.285 1.00 54.47 235 GLY A C 1
ATOM 1813 O O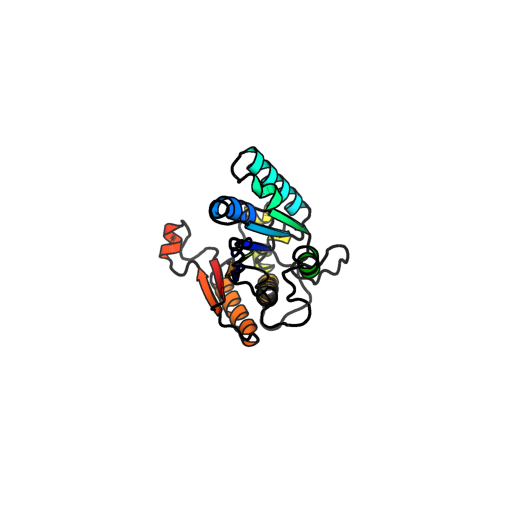 . GLY A 1 235 ? -13.699 8.056 -17.554 1.00 54.47 235 GLY A O 1
ATOM 1814 N N . PHE A 1 236 ? -13.709 5.813 -17.493 1.00 53.09 236 PHE A N 1
ATOM 1815 C CA . PHE A 1 236 ? -12.376 5.603 -18.068 1.00 53.09 236 PHE A CA 1
ATOM 1816 C C . PHE A 1 236 ? -12.439 5.229 -19.561 1.00 53.09 236 PHE A C 1
ATOM 1818 O O . PHE A 1 236 ? -13.365 4.556 -20.016 1.00 53.09 236 PHE A O 1
ATOM 1825 N N . HIS A 1 237 ? -11.440 5.650 -20.347 1.00 53.19 237 HIS A N 1
ATOM 1826 C CA . HIS A 1 237 ? -11.336 5.297 -21.768 1.00 53.19 237 HIS A CA 1
ATOM 1827 C C . HIS A 1 237 ? -10.796 3.864 -21.953 1.00 53.19 237 HIS A C 1
ATOM 1829 O O . HIS A 1 237 ? -9.863 3.444 -21.275 1.00 53.19 237 HIS A O 1
ATOM 1835 N N . ALA A 1 238 ? -11.359 3.116 -22.911 1.00 49.94 238 ALA A N 1
ATOM 1836 C CA . ALA A 1 238 ? -11.062 1.695 -23.149 1.00 49.94 238 ALA A CA 1
ATOM 1837 C C . ALA A 1 238 ? -9.569 1.383 -23.395 1.00 49.94 238 ALA A C 1
ATOM 1839 O O . ALA A 1 238 ? -9.070 0.339 -22.978 1.00 49.94 238 ALA A O 1
ATOM 1840 N N . THR A 1 239 ? -8.841 2.305 -24.028 1.00 50.75 239 THR A N 1
ATOM 1841 C CA . THR A 1 239 ? -7.449 2.110 -24.464 1.00 50.75 239 THR A CA 1
ATOM 1842 C C . THR A 1 239 ? -6.404 2.757 -23.559 1.00 50.75 239 THR A C 1
ATOM 1844 O O . THR A 1 239 ? -5.218 2.582 -23.812 1.00 50.75 239 THR A O 1
ATOM 1847 N N . ASP A 1 240 ? -6.819 3.519 -22.545 1.00 56.44 240 ASP A N 1
ATOM 1848 C CA . ASP A 1 240 ? -5.926 4.363 -21.747 1.00 56.44 240 ASP A CA 1
ATOM 1849 C C . ASP A 1 240 ? -6.492 4.473 -20.330 1.00 56.44 240 ASP A C 1
ATOM 1851 O O . ASP A 1 240 ? -7.507 5.134 -20.090 1.00 56.44 240 ASP A O 1
ATOM 1855 N N . GLY A 1 241 ? -5.877 3.781 -19.377 1.00 68.38 241 GLY A N 1
ATOM 1856 C CA . GLY A 1 241 ? -6.275 3.924 -17.987 1.00 68.38 241 GLY A CA 1
ATOM 1857 C C . GLY A 1 241 ? -5.494 3.027 -17.053 1.00 68.38 241 GLY A C 1
ATOM 1858 O O . GLY A 1 241 ? -5.120 1.909 -17.416 1.00 68.38 241 GLY A O 1
ATOM 1859 N N . SER A 1 242 ? -5.328 3.512 -15.828 1.00 79.06 242 SER A N 1
ATOM 1860 C CA . SER A 1 242 ? -4.796 2.722 -14.732 1.00 79.06 242 SER A CA 1
ATOM 1861 C C . SER A 1 242 ? -5.579 1.417 -14.586 1.00 79.06 242 SER A C 1
ATOM 1863 O O . SER A 1 242 ? -6.774 1.318 -14.896 1.00 79.06 242 SER A O 1
ATOM 1865 N N . ARG A 1 243 ? -4.879 0.385 -14.141 1.00 88.44 243 ARG A N 1
ATOM 1866 C CA . ARG A 1 243 ? -5.453 -0.905 -13.767 1.00 88.44 243 ARG A CA 1
ATOM 1867 C C . ARG A 1 243 ? -5.128 -1.176 -12.310 1.00 88.44 243 ARG A C 1
ATOM 1869 O O . ARG A 1 243 ? -4.310 -0.501 -11.696 1.00 88.44 243 ARG A O 1
ATOM 1876 N N . SER A 1 244 ? -5.763 -2.184 -11.753 1.00 92.75 244 SER A N 1
ATOM 1877 C CA . SER A 1 244 ? -5.401 -2.754 -10.473 1.00 92.75 244 SER A CA 1
ATOM 1878 C C . SER A 1 244 ? -5.133 -4.235 -10.644 1.00 92.75 244 SER A C 1
ATOM 1880 O O . SER A 1 244 ? -5.854 -4.928 -11.354 1.00 92.75 244 SER A O 1
ATOM 1882 N N . VAL A 1 245 ? -4.108 -4.740 -9.976 1.00 97.00 245 VAL A N 1
ATOM 1883 C CA . VAL A 1 245 ? -3.905 -6.177 -9.819 1.00 97.00 245 VAL A CA 1
ATOM 1884 C C . VAL A 1 245 ? -4.470 -6.583 -8.468 1.00 97.00 245 VAL A C 1
ATOM 1886 O O . VAL A 1 245 ? -4.062 -6.049 -7.436 1.00 97.00 245 VAL A O 1
ATOM 1889 N N . VAL A 1 246 ? -5.416 -7.520 -8.486 1.00 97.50 246 VAL A N 1
ATOM 1890 C CA . VAL A 1 246 ? -6.069 -8.071 -7.297 1.00 97.50 246 VAL A CA 1
ATOM 1891 C C . VAL A 1 246 ? -5.588 -9.503 -7.105 1.00 97.50 246 VAL A C 1
ATOM 1893 O O . VAL A 1 246 ? -5.705 -10.340 -8.000 1.00 97.50 246 VAL A O 1
ATOM 1896 N N . ILE A 1 247 ? -5.019 -9.787 -5.937 1.00 97.75 247 ILE A N 1
ATOM 1897 C CA . ILE A 1 247 ? -4.434 -11.083 -5.595 1.00 97.75 247 ILE A CA 1
ATOM 1898 C C . ILE A 1 247 ? -5.089 -11.593 -4.323 1.00 97.75 247 ILE A C 1
ATOM 1900 O O . ILE A 1 247 ? -5.030 -10.945 -3.282 1.00 97.75 247 ILE A O 1
ATOM 1904 N N . GLN A 1 248 ? -5.681 -12.775 -4.395 1.00 96.81 248 GLN A N 1
ATOM 1905 C CA . GLN A 1 248 ? -6.360 -13.421 -3.286 1.00 96.81 248 GLN A CA 1
ATOM 1906 C C . GLN A 1 248 ? -5.677 -14.744 -2.945 1.00 96.81 248 GLN A C 1
ATOM 1908 O O . GLN A 1 248 ? -5.521 -15.608 -3.812 1.00 96.81 248 GLN A O 1
ATOM 1913 N N . ALA A 1 249 ? -5.322 -14.924 -1.674 1.00 93.31 249 ALA A N 1
ATOM 1914 C CA . ALA A 1 249 ? -4.928 -16.223 -1.147 1.00 93.31 249 ALA A CA 1
ATOM 1915 C C . ALA A 1 249 ? -6.172 -17.115 -1.009 1.00 93.31 249 ALA A C 1
ATOM 1917 O O . ALA A 1 249 ? -7.162 -16.737 -0.374 1.00 93.31 249 ALA A O 1
ATOM 1918 N N . LEU A 1 250 ? -6.127 -18.294 -1.622 1.00 89.75 250 LEU A N 1
ATOM 1919 C CA . LEU A 1 250 ? -7.178 -19.299 -1.540 1.00 89.75 250 LEU A CA 1
ATOM 1920 C C . LEU A 1 250 ? -6.897 -20.181 -0.318 1.00 89.75 250 LEU A C 1
ATOM 1922 O O . LEU A 1 250 ? -5.772 -20.642 -0.127 1.00 89.75 250 LEU A O 1
ATOM 1926 N N . ARG A 1 251 ? -7.910 -20.336 0.537 1.00 68.56 251 ARG A N 1
ATOM 1927 C CA . ARG A 1 251 ? -7.859 -21.229 1.701 1.00 68.56 251 ARG A CA 1
ATOM 1928 C C . ARG A 1 251 ? -8.067 -22.675 1.289 1.00 68.56 251 ARG A C 1
ATOM 1930 O O . ARG A 1 251 ? -8.904 -22.891 0.385 1.00 68.56 251 ARG A O 1
#

Nearest PDB structures (foldseek):
  6du4-assembly1_A  TM=6.346E-01  e=7.699E-08  Homo sapiens
  4w4t-assembly1_A  TM=3.992E-01  e=1.274E-03  Stigmatella aurantiaca
  4u7w-assembly1_B  TM=4.279E-01  e=7.072E-03  Stigmatella aurantiaca
  6nki-assembly1_A-2  TM=5.313E-01  e=5.394E-02  Penicillium fellutanum
  4w4t-assembly1_B  TM=4.053E-01  e=9.117E-03  Stigmatella aurantiaca

Radius of gyration: 20.34 Å; Cα contacts (8 Å, |Δi|>4): 410; chains: 1; bounding box: 46×55×71 Å

Mean predicted aligned error: 9.27 Å

Organism: Penicillium thymicola (NCBI:txid293382)